Protein AF-A0A060S5Q4-F1 (afdb_monomer)

Secondary structure (DSSP, 8-state):
--------------------PPPSSSS-----------------------------------------PPS--------PPPSS-HHHHHHHHHHTTS-EEEETTEEEE-HHHHT-HHHHHHTTEEEEEEESSS-----TT-TT-EEEEE---SSTTS--GGGHHHHHHHHHHHHHSTT-EEEEE-SSSSSHHHHHHHHHHHHHH---HHHHHHHHHHH-TT----HHHHHHHHHHHHHHH--

Organism: Pycnoporus cinnabarinus (NCBI:txid5643)

Foldseek 3Di:
DDDDDDDDDDDDDDPDQDDFDFDDDPDTDRDRDPPDDDDDDDDDDDDDDDDDDYDDDDDDDDDDDDDPDDPDPPDPPPPDDRPDDPVLVVVLVVQQLDWFPLDVLEIFHAPNLQQDPVNCVVSLAQEEEEEAQDDDDHDVVSVRRHYDYHRWDQDLPTPCLVVLVVLLVRVVVQVVDVSHHYYYYYHRRAANRLLSQLSNCCVPVVDQLVRSQVSSCVRPVNHDHDPNSSVSSNVSNVVVVVD

pLDDT: mean 74.75, std 29.5, range [23.7, 98.88]

Nearest PDB structures (foldseek):
  2oud-assembly1_A  TM=9.514E-01  e=6.419E-12  Homo sapiens
  2y96-assembly1_B-2  TM=9.163E-01  e=2.367E-12  Homo sapiens
  5gtj-assembly2_C  TM=8.171E-01  e=8.201E-13  Homo sapiens
  5xjv-assembly1_A  TM=8.057E-01  e=8.766E-12  Homo sapiens
  4b04-assembly2_D  TM=7.925E-01  e=3.261E-10  Ho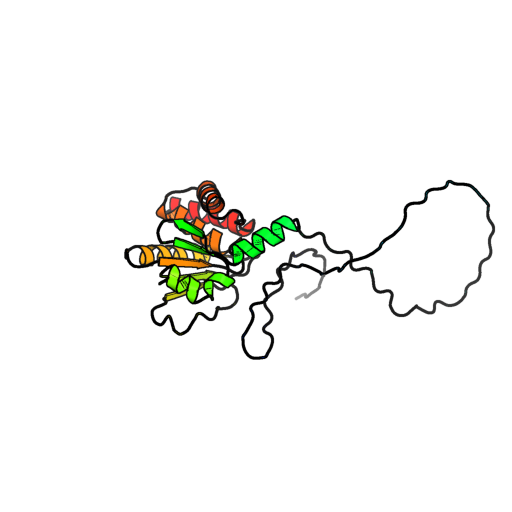mo sapiens

Mean predicted aligned error: 14.66 Å

Sequence (243 aa):
MWNFSSGESHEPSDLRLLALRPQASGFRKYRINLVVSPLLRKCKGRFDSRFSTTTTTTTTAAAMLTFSSPIGSASPMVATPTLYHPRQIAMIREAAKTPSEITSRLYLSGLYTAVDEEQLITMGVTHIVSVIEHRPRYPRTLTRLKTLHIPVEDNERADILQHLDVTTAFIQSALENRHNTVLVHCAMGISRSPTVVCAYLIAQKSMSPREALEFVASRRQIVSPNPGFRRQLDISLYRRLSE

Radius of gyration: 26.19 Å; Cα contacts (8 Å, |Δi|>4): 298; chains: 1; bounding box: 77×63×66 Å

Structure (mmCIF, N/CA/C/O backbone):
data_AF-A0A060S5Q4-F1
#
_entry.id   AF-A0A060S5Q4-F1
#
loop_
_atom_site.group_PDB
_atom_site.id
_atom_site.type_symbol
_atom_site.label_atom_id
_atom_site.label_alt_id
_atom_site.label_comp_id
_atom_site.label_asym_id
_atom_site.label_entity_id
_atom_site.label_seq_id
_atom_site.pdbx_PDB_ins_code
_atom_site.Cartn_x
_atom_site.Cartn_y
_atom_site.Cartn_z
_atom_site.occupancy
_atom_site.B_iso_or_equiv
_atom_site.auth_seq_id
_atom_site.auth_comp_id
_atom_site.auth_asym_id
_atom_site.auth_atom_id
_atom_site.pdbx_PDB_model_num
ATOM 1 N N . MET A 1 1 ? 2.683 -38.217 -39.575 1.00 31.44 1 MET A N 1
ATOM 2 C CA . MET A 1 1 ? 4.124 -38.391 -39.873 1.00 31.44 1 MET A CA 1
ATOM 3 C C . MET A 1 1 ? 4.699 -37.034 -40.246 1.00 31.44 1 MET A C 1
ATOM 5 O O . MET A 1 1 ? 3.979 -36.305 -40.914 1.00 31.44 1 MET A O 1
ATOM 9 N N . TRP A 1 2 ? 5.955 -36.775 -39.841 1.00 23.70 2 TRP A N 1
ATOM 10 C CA . TRP A 1 2 ? 6.770 -35.539 -39.981 1.00 23.70 2 TRP A CA 1
ATOM 11 C C . TRP A 1 2 ? 6.444 -34.465 -38.921 1.00 23.70 2 TRP A C 1
ATOM 13 O O . TRP A 1 2 ? 5.377 -33.873 -38.985 1.00 23.70 2 TRP A O 1
ATOM 23 N N . ASN A 1 3 ? 7.146 -34.304 -37.784 1.00 26.05 3 ASN A N 1
ATOM 24 C CA . ASN A 1 3 ? 8.571 -34.135 -37.394 1.00 26.05 3 ASN A CA 1
ATOM 25 C C . ASN A 1 3 ? 9.250 -32.794 -37.775 1.00 26.05 3 ASN A C 1
ATOM 27 O O . ASN A 1 3 ? 9.492 -32.548 -38.947 1.00 26.05 3 ASN A O 1
ATOM 31 N N . PHE A 1 4 ? 9.583 -32.030 -36.711 1.00 27.70 4 PHE A N 1
ATOM 32 C CA . PHE A 1 4 ? 10.747 -31.157 -36.415 1.00 27.70 4 PHE A CA 1
ATOM 33 C C . PHE A 1 4 ? 11.379 -30.274 -37.519 1.00 27.70 4 PHE A C 1
ATOM 35 O O . PHE A 1 4 ? 11.888 -30.796 -38.500 1.00 27.70 4 PHE A O 1
ATOM 42 N N . SER A 1 5 ? 11.577 -28.967 -37.257 1.00 27.61 5 SER A N 1
ATOM 43 C CA . SER A 1 5 ? 12.799 -28.484 -36.573 1.00 27.61 5 SER A CA 1
ATOM 44 C C . SER A 1 5 ? 12.800 -26.977 -36.227 1.00 27.61 5 SER A C 1
ATOM 46 O O . SER A 1 5 ? 12.393 -26.133 -37.016 1.00 27.61 5 SER A O 1
ATOM 48 N N . SER A 1 6 ? 13.290 -26.713 -35.012 1.00 32.47 6 SER A N 1
ATOM 49 C CA . SER A 1 6 ? 14.045 -25.571 -34.452 1.00 32.47 6 SER A CA 1
ATOM 50 C C . SER A 1 6 ? 14.348 -24.299 -35.269 1.00 32.47 6 SER A C 1
ATOM 52 O O . SER A 1 6 ? 14.975 -24.360 -36.325 1.00 32.47 6 SER A O 1
ATOM 54 N N . GLY A 1 7 ? 14.135 -23.152 -34.611 1.00 27.16 7 GLY A N 1
ATOM 55 C CA . GLY A 1 7 ? 14.825 -21.882 -34.862 1.00 27.16 7 GLY A CA 1
ATOM 56 C C . GLY A 1 7 ? 14.812 -20.973 -33.621 1.00 27.16 7 GLY A C 1
ATOM 57 O O . GLY A 1 7 ? 13.825 -20.290 -33.366 1.00 27.16 7 GLY A O 1
ATOM 58 N N . GLU A 1 8 ? 15.901 -20.998 -32.843 1.00 28.80 8 GLU A N 1
ATOM 59 C CA . GLU A 1 8 ? 16.389 -19.882 -32.002 1.00 28.80 8 GLU A CA 1
ATOM 60 C C . GLU A 1 8 ? 16.637 -18.653 -32.912 1.00 28.80 8 GLU A C 1
ATOM 62 O O . GLU A 1 8 ? 16.814 -18.822 -34.114 1.00 28.80 8 GLU A O 1
ATOM 67 N N . SER A 1 9 ? 16.690 -17.377 -32.533 1.00 27.89 9 SER A N 1
ATOM 68 C CA . SER A 1 9 ? 16.849 -16.608 -31.293 1.00 27.89 9 SER A CA 1
ATOM 69 C C . SER A 1 9 ? 16.607 -15.134 -31.671 1.00 27.89 9 SER A C 1
ATOM 71 O O . SER A 1 9 ? 16.906 -14.772 -32.805 1.00 27.89 9 SER A O 1
ATOM 73 N N . HIS A 1 10 ? 16.143 -14.286 -30.743 1.00 27.27 10 HIS A N 1
ATOM 74 C CA . HIS A 1 10 ? 16.695 -12.945 -30.435 1.00 27.27 10 HIS A CA 1
ATOM 75 C C . HIS A 1 10 ? 15.688 -12.093 -29.634 1.00 27.27 10 HIS A C 1
ATOM 77 O O . HIS A 1 10 ? 14.821 -11.423 -30.183 1.00 27.27 10 HIS A O 1
ATOM 83 N N . GLU A 1 11 ? 15.859 -12.101 -28.311 1.00 37.94 11 GLU A N 1
ATOM 84 C CA . GLU A 1 11 ? 15.554 -10.974 -27.412 1.00 37.94 11 GLU A CA 1
ATOM 85 C C . GLU A 1 11 ? 16.797 -10.060 -27.383 1.00 37.94 11 GLU A C 1
ATOM 87 O O . GLU A 1 11 ? 17.916 -10.564 -27.563 1.00 37.94 11 GLU A O 1
ATOM 92 N N . PRO A 1 12 ? 16.651 -8.739 -27.169 1.00 33.12 12 PRO A N 1
ATOM 93 C CA . PRO A 1 12 ? 16.999 -8.257 -25.828 1.00 33.12 12 PRO A CA 1
ATOM 94 C C . PRO A 1 12 ? 16.229 -6.999 -25.373 1.00 33.12 12 PRO A C 1
ATOM 96 O O . PRO A 1 12 ? 16.194 -5.989 -26.072 1.00 33.12 12 PRO A O 1
ATOM 99 N N . SER A 1 13 ? 15.759 -6.963 -24.126 1.00 26.22 13 SER A N 1
ATOM 100 C CA . SER A 1 13 ? 16.422 -6.239 -23.015 1.00 26.22 13 SER A CA 1
ATOM 101 C C . SER A 1 13 ? 15.488 -6.056 -21.807 1.00 26.22 13 SER A C 1
ATOM 103 O O . SER A 1 13 ? 14.942 -4.988 -21.540 1.00 26.22 13 SER A O 1
ATOM 105 N N . ASP A 1 14 ? 15.364 -7.122 -21.014 1.00 28.92 14 ASP A N 1
ATOM 106 C CA . ASP A 1 14 ? 14.730 -7.100 -19.695 1.00 28.92 14 ASP A CA 1
ATOM 107 C C . ASP A 1 14 ? 15.510 -6.213 -18.698 1.00 28.92 14 ASP A C 1
ATOM 109 O O . ASP A 1 14 ? 16.623 -6.537 -18.267 1.00 28.92 14 ASP A O 1
ATOM 113 N N . LEU A 1 15 ? 14.874 -5.139 -18.226 1.00 27.34 15 LEU A N 1
ATOM 114 C CA . LEU A 1 15 ? 15.241 -4.451 -16.985 1.00 27.34 15 LEU A CA 1
ATOM 115 C C . LEU A 1 15 ? 14.882 -5.344 -15.788 1.00 27.34 15 LEU A C 1
ATOM 117 O O . LEU A 1 15 ? 13.771 -5.313 -15.262 1.00 27.34 15 LEU A O 1
ATOM 121 N N . ARG A 1 16 ? 15.839 -6.165 -15.348 1.00 30.72 16 ARG A N 1
ATOM 122 C CA . ARG A 1 16 ? 15.683 -7.035 -14.175 1.00 30.72 16 ARG A CA 1
ATOM 123 C C . ARG A 1 16 ? 15.929 -6.262 -12.878 1.00 30.72 16 ARG A C 1
ATOM 125 O O . ARG A 1 16 ? 17.060 -5.876 -12.578 1.00 30.72 16 ARG A O 1
ATOM 132 N N . LEU A 1 17 ? 14.887 -6.115 -12.057 1.00 33.44 17 LEU A N 1
ATOM 133 C CA . LEU A 1 17 ? 15.033 -5.872 -10.621 1.00 33.44 17 LEU A CA 1
ATOM 134 C C . LEU A 1 17 ? 15.687 -7.127 -10.014 1.00 33.44 17 LEU A C 1
ATOM 136 O O . LEU A 1 17 ? 15.073 -8.191 -9.969 1.00 33.44 17 LEU A O 1
ATOM 140 N N . LEU A 1 18 ? 16.956 -7.049 -9.606 1.00 35.66 18 LEU A N 1
ATOM 141 C CA . LEU A 1 18 ? 17.648 -8.215 -9.051 1.00 35.66 18 LEU A CA 1
ATOM 142 C C . LEU A 1 18 ? 17.004 -8.652 -7.726 1.00 35.66 18 LEU A C 1
ATOM 144 O O . LEU A 1 18 ? 16.975 -7.896 -6.752 1.00 35.66 18 LEU A O 1
ATOM 148 N N . ALA A 1 19 ? 16.545 -9.904 -7.712 1.00 37.72 19 ALA A N 1
ATOM 149 C CA . ALA A 1 19 ? 15.971 -10.602 -6.574 1.00 37.72 19 ALA A CA 1
ATOM 150 C C . ALA A 1 19 ? 16.842 -10.523 -5.307 1.00 37.72 19 ALA A C 1
ATOM 152 O O . ALA A 1 19 ? 18.077 -10.596 -5.340 1.00 37.72 19 ALA A O 1
ATOM 153 N N . LEU A 1 20 ? 16.160 -10.426 -4.166 1.00 35.00 20 LEU A N 1
ATOM 154 C CA . LEU A 1 20 ? 16.729 -10.515 -2.826 1.00 35.00 20 LEU A CA 1
ATOM 155 C C . LEU A 1 20 ? 17.416 -11.881 -2.643 1.00 35.00 20 LEU A C 1
ATOM 157 O O . LEU A 1 20 ? 16.742 -12.901 -2.529 1.00 35.00 20 LEU A O 1
ATOM 161 N N . ARG A 1 21 ? 18.752 -11.926 -2.562 1.00 30.83 21 ARG A N 1
ATOM 162 C CA . ARG A 1 21 ? 19.468 -13.142 -2.133 1.00 30.83 21 ARG A CA 1
ATOM 163 C C . ARG A 1 21 ? 19.646 -13.146 -0.609 1.00 30.83 21 ARG A C 1
ATOM 165 O O . ARG A 1 21 ? 20.204 -12.184 -0.075 1.00 30.83 21 ARG A O 1
ATOM 172 N N . PRO A 1 22 ? 19.227 -14.204 0.110 1.00 28.58 22 PRO A N 1
ATOM 173 C CA . PRO A 1 22 ? 19.520 -14.337 1.530 1.00 28.58 22 PRO A CA 1
ATOM 174 C C . PRO A 1 22 ? 21.003 -14.674 1.728 1.00 28.58 22 PRO A C 1
ATOM 176 O O . PRO A 1 22 ? 21.488 -15.665 1.190 1.00 28.58 22 PRO A O 1
ATOM 179 N N . GLN A 1 23 ? 21.722 -13.874 2.519 1.00 33.09 23 GLN A N 1
ATOM 180 C CA . GLN A 1 23 ? 23.025 -14.283 3.047 1.00 33.09 23 GLN A CA 1
ATOM 181 C C . GLN A 1 23 ? 22.862 -14.984 4.397 1.00 33.09 23 GLN A C 1
ATOM 183 O O . GLN A 1 23 ? 22.010 -14.624 5.215 1.00 33.09 23 GLN A O 1
ATOM 188 N N . ALA A 1 24 ? 23.664 -16.029 4.587 1.00 33.66 24 ALA A N 1
ATOM 189 C CA . ALA A 1 24 ? 23.700 -16.848 5.783 1.00 33.66 24 ALA A CA 1
ATOM 190 C C . ALA A 1 24 ? 24.517 -16.155 6.881 1.00 33.66 24 ALA A C 1
ATOM 192 O O . ALA A 1 24 ? 25.729 -16.022 6.757 1.00 33.66 24 ALA A O 1
ATOM 193 N N . SER A 1 25 ? 23.834 -15.696 7.929 1.00 30.69 25 SER A N 1
ATOM 194 C CA . SER A 1 25 ? 24.246 -15.590 9.345 1.00 30.69 25 SER A CA 1
ATOM 195 C C . SER A 1 25 ? 23.394 -14.508 10.031 1.00 30.69 25 SER A C 1
ATOM 197 O O . SER A 1 25 ? 22.771 -13.689 9.358 1.00 30.69 25 SER A O 1
ATOM 199 N N . GLY A 1 26 ? 23.229 -14.617 11.352 1.00 37.19 26 GLY A N 1
ATOM 200 C CA . GLY A 1 26 ? 22.206 -13.945 12.165 1.00 37.19 26 GLY A CA 1
ATOM 201 C C . GLY A 1 26 ? 22.014 -12.443 11.906 1.00 37.19 26 GLY A C 1
ATOM 202 O O . GLY A 1 26 ? 22.958 -11.722 11.614 1.00 37.19 26 GLY A O 1
ATOM 203 N N . PHE A 1 27 ? 20.757 -11.997 12.039 1.00 32.94 27 PHE A N 1
ATOM 204 C CA . PHE A 1 27 ? 20.207 -10.695 11.622 1.00 32.94 27 PHE A CA 1
ATOM 205 C C . PHE A 1 27 ? 20.186 -10.477 10.097 1.00 32.94 27 PHE A C 1
ATOM 207 O O . PHE A 1 27 ? 21.060 -9.854 9.496 1.00 32.94 27 PHE A O 1
ATOM 214 N N . ARG A 1 28 ? 19.117 -10.968 9.448 1.00 35.94 28 ARG A N 1
ATOM 215 C CA . ARG A 1 28 ? 18.888 -10.792 8.005 1.00 35.94 28 ARG A CA 1
ATOM 216 C C . ARG A 1 28 ? 18.618 -9.320 7.678 1.00 35.94 28 ARG A C 1
ATOM 218 O O . ARG A 1 28 ? 17.478 -8.870 7.729 1.00 35.94 28 ARG A O 1
ATOM 225 N N . LYS A 1 29 ? 19.656 -8.579 7.289 1.00 34.47 29 LYS A N 1
ATOM 226 C CA . LYS A 1 29 ? 19.503 -7.298 6.587 1.00 34.47 29 LYS A CA 1
ATOM 227 C C . LYS A 1 29 ? 18.867 -7.570 5.220 1.00 34.47 29 LYS A C 1
ATOM 229 O O . LYS A 1 29 ? 19.485 -8.206 4.368 1.00 34.47 29 LYS A O 1
ATOM 234 N N . TYR A 1 30 ? 17.649 -7.084 4.990 1.00 38.53 30 TYR A N 1
ATOM 235 C CA . TYR A 1 30 ? 17.096 -6.998 3.638 1.00 38.53 30 TYR A CA 1
ATOM 236 C C . TYR A 1 30 ? 17.901 -5.935 2.879 1.00 38.53 30 TYR A C 1
ATOM 238 O O . TYR A 1 30 ? 17.789 -4.737 3.143 1.00 38.53 30 TYR A O 1
ATOM 246 N N . ARG A 1 31 ? 18.790 -6.369 1.980 1.00 39.53 31 ARG A N 1
ATOM 247 C CA . ARG A 1 31 ? 19.535 -5.461 1.105 1.00 39.53 31 ARG A CA 1
ATOM 248 C C . ARG A 1 31 ? 18.689 -5.214 -0.138 1.00 39.53 31 ARG A C 1
ATOM 250 O O . ARG A 1 31 ? 18.711 -6.016 -1.066 1.00 39.53 31 ARG A O 1
ATOM 257 N N . ILE A 1 32 ? 17.931 -4.118 -0.144 1.00 45.03 32 ILE A N 1
ATOM 258 C CA . ILE A 1 32 ? 17.240 -3.678 -1.354 1.00 45.03 32 ILE A CA 1
ATOM 259 C C . ILE A 1 32 ? 18.284 -3.022 -2.255 1.00 45.03 32 ILE A C 1
ATOM 261 O O . ILE A 1 32 ? 18.732 -1.899 -2.012 1.00 45.03 32 ILE A O 1
ATOM 265 N N . ASN A 1 33 ? 18.738 -3.758 -3.266 1.00 36.78 33 ASN A N 1
ATOM 266 C CA . ASN A 1 33 ? 19.668 -3.229 -4.250 1.00 36.78 33 ASN A CA 1
ATOM 267 C C . ASN A 1 33 ? 18.900 -2.306 -5.206 1.00 36.78 33 ASN A C 1
ATOM 269 O O . ASN A 1 33 ? 18.430 -2.739 -6.251 1.00 36.78 33 ASN A O 1
ATOM 273 N N . LEU A 1 34 ? 18.814 -1.013 -4.881 1.00 46.84 34 LEU A N 1
ATOM 274 C CA . LEU A 1 34 ? 18.862 -0.026 -5.961 1.00 46.84 34 LEU A CA 1
ATOM 275 C C . LEU A 1 34 ? 20.264 -0.143 -6.551 1.00 46.84 34 LEU A C 1
ATOM 277 O O . LEU A 1 34 ? 21.235 0.018 -5.806 1.00 46.84 34 LEU A O 1
ATOM 281 N N . VAL A 1 35 ? 20.367 -0.476 -7.837 1.00 40.31 35 VAL A N 1
ATOM 282 C CA . VAL A 1 35 ? 21.646 -0.580 -8.548 1.00 40.31 35 VAL A CA 1
ATOM 283 C C . VAL A 1 35 ? 22.398 0.741 -8.369 1.00 40.31 35 VAL A C 1
ATOM 285 O O . VAL A 1 35 ? 22.026 1.764 -8.932 1.00 40.31 35 VAL A O 1
ATOM 288 N N . VAL A 1 36 ? 23.414 0.735 -7.507 1.00 34.03 36 VAL A N 1
ATOM 289 C CA . VAL A 1 36 ? 24.310 1.865 -7.257 1.00 34.03 36 VAL A CA 1
ATOM 290 C C . VAL A 1 36 ? 25.707 1.285 -7.117 1.00 34.03 36 VAL A C 1
ATOM 292 O O . VAL A 1 36 ? 26.006 0.615 -6.128 1.00 34.03 36 VAL A O 1
ATOM 295 N N . SER A 1 37 ? 26.548 1.531 -8.115 1.00 30.62 37 SER A N 1
ATOM 296 C CA . SER A 1 37 ? 27.977 1.226 -8.048 1.00 30.62 37 SER A CA 1
ATOM 297 C C . SER A 1 37 ? 28.705 2.351 -7.301 1.00 30.62 37 SER A C 1
ATOM 299 O O . SER A 1 37 ? 28.386 3.523 -7.517 1.00 30.62 37 SER A O 1
ATOM 301 N N . PRO A 1 38 ? 29.671 2.046 -6.418 1.00 35.84 38 PRO A N 1
ATOM 302 C CA . PRO A 1 38 ? 30.490 3.064 -5.782 1.00 35.84 38 PRO A CA 1
ATOM 303 C C . PRO A 1 38 ? 31.651 3.435 -6.705 1.00 35.84 38 PRO A C 1
ATOM 305 O O . PRO A 1 38 ? 32.365 2.553 -7.171 1.00 35.84 38 PRO A O 1
ATOM 308 N N . LEU A 1 39 ? 31.915 4.729 -6.883 1.00 33.56 39 LEU A N 1
ATOM 309 C CA . LEU A 1 39 ? 33.276 5.174 -7.161 1.00 33.56 39 LEU A CA 1
ATOM 310 C C . LEU A 1 39 ? 33.657 6.319 -6.225 1.00 33.56 39 LEU A C 1
ATOM 312 O O . LEU A 1 39 ? 33.071 7.401 -6.210 1.00 33.56 39 LEU A O 1
ATOM 316 N N . LEU A 1 40 ? 34.649 5.996 -5.398 1.00 31.95 40 LEU A N 1
ATOM 317 C CA . LEU A 1 40 ? 35.410 6.892 -4.551 1.00 31.95 40 LEU A CA 1
ATOM 318 C C . LEU A 1 40 ? 36.325 7.781 -5.405 1.00 31.95 40 LEU A C 1
ATOM 320 O O . LEU A 1 40 ? 37.051 7.306 -6.266 1.00 31.95 40 LEU A O 1
ATOM 324 N N . ARG A 1 41 ? 36.267 9.073 -5.078 1.00 33.78 41 ARG A N 1
ATOM 325 C CA . ARG A 1 41 ? 37.318 10.105 -5.001 1.00 33.78 41 ARG A CA 1
ATOM 326 C C . ARG A 1 41 ? 38.642 9.967 -5.786 1.00 33.78 41 ARG A C 1
ATOM 328 O O . ARG A 1 41 ? 39.405 9.031 -5.603 1.00 33.78 41 ARG A O 1
ATOM 335 N N . LYS A 1 42 ? 38.992 11.162 -6.299 1.00 34.00 42 LYS A N 1
ATOM 336 C CA . LYS A 1 42 ? 40.302 11.803 -6.560 1.00 34.00 42 LYS A CA 1
ATOM 337 C C . LYS A 1 42 ? 40.940 11.559 -7.930 1.00 34.00 42 LYS A C 1
ATOM 339 O O . LYS A 1 42 ? 41.687 10.612 -8.097 1.00 34.00 42 LYS A O 1
ATOM 344 N N . CYS A 1 43 ? 40.874 12.601 -8.761 1.00 28.08 43 CYS A N 1
ATOM 345 C CA . CYS A 1 43 ? 42.063 13.142 -9.421 1.00 28.08 43 CYS A CA 1
ATOM 346 C C . CYS A 1 43 ? 42.090 14.668 -9.237 1.00 28.08 43 CYS A C 1
ATOM 348 O O . CYS A 1 43 ? 41.213 15.392 -9.696 1.00 28.08 43 CYS A O 1
ATOM 350 N N . LYS A 1 44 ? 43.107 15.135 -8.507 1.00 36.72 44 LYS A N 1
ATOM 351 C CA . LYS A 1 44 ? 43.637 16.501 -8.559 1.00 36.72 44 LYS A CA 1
ATOM 352 C C . LYS A 1 44 ? 44.417 16.565 -9.879 1.00 36.72 44 LYS A C 1
ATOM 354 O O . LYS A 1 44 ? 45.297 15.733 -10.069 1.00 36.72 44 LYS A O 1
ATOM 359 N N . GLY A 1 45 ? 44.098 17.492 -10.775 1.00 28.42 45 GLY A N 1
ATOM 360 C CA . GLY A 1 45 ? 44.752 17.592 -12.081 1.00 28.42 45 GLY A CA 1
ATOM 361 C C . GLY A 1 45 ? 44.710 19.022 -12.585 1.00 28.42 45 GLY A C 1
ATOM 362 O O . GLY A 1 45 ? 43.648 19.537 -12.905 1.00 28.42 45 GLY A O 1
ATOM 363 N N . ARG A 1 46 ? 45.873 19.661 -12.541 1.00 30.22 46 ARG A N 1
ATOM 364 C CA . ARG A 1 46 ? 46.165 21.052 -12.880 1.00 30.22 46 ARG A CA 1
ATOM 365 C C . ARG A 1 46 ? 45.919 21.309 -14.375 1.00 30.22 46 ARG A C 1
ATOM 367 O O . ARG A 1 46 ? 46.304 20.500 -15.210 1.00 30.22 46 ARG A O 1
ATOM 374 N N . PHE A 1 47 ? 45.270 22.432 -14.665 1.00 28.19 47 PHE A N 1
ATOM 375 C CA . PHE A 1 47 ? 45.017 22.966 -15.999 1.00 28.19 47 PHE A CA 1
ATOM 376 C C . PHE A 1 47 ? 46.315 23.567 -16.547 1.00 28.19 47 PHE A C 1
ATOM 378 O O . PHE A 1 47 ? 46.870 24.462 -15.916 1.00 28.19 47 PHE A O 1
ATOM 385 N N . ASP A 1 48 ? 46.789 23.077 -17.689 1.00 32.47 48 ASP A N 1
ATOM 386 C CA . ASP A 1 48 ? 47.690 23.836 -18.551 1.00 32.47 48 ASP A CA 1
ATOM 387 C C . ASP A 1 48 ? 47.410 23.459 -20.006 1.00 32.47 48 ASP A C 1
ATOM 389 O O . ASP A 1 48 ? 47.323 22.286 -20.367 1.00 32.47 48 ASP A O 1
ATOM 393 N N . SER A 1 49 ? 47.207 24.483 -20.825 1.00 28.62 49 SER A N 1
ATOM 394 C CA . SER A 1 49 ? 46.826 24.386 -22.230 1.00 28.62 49 SER A CA 1
ATOM 395 C C . SER A 1 49 ? 47.964 24.942 -23.069 1.00 28.62 49 SER A C 1
ATOM 397 O O . SER A 1 49 ? 48.373 26.075 -22.842 1.00 28.62 49 SER A O 1
ATOM 399 N N . ARG A 1 50 ? 48.483 24.169 -24.030 1.00 32.38 50 ARG A N 1
ATOM 400 C CA . ARG A 1 50 ? 49.255 24.702 -25.161 1.00 32.38 50 ARG A CA 1
ATOM 401 C C . ARG A 1 50 ? 49.119 23.814 -26.401 1.00 32.38 50 ARG A C 1
ATOM 403 O O . ARG A 1 50 ? 48.993 22.598 -26.324 1.00 32.38 50 ARG A O 1
ATOM 410 N N . PHE A 1 51 ? 49.071 24.529 -27.515 1.00 30.56 51 PHE A N 1
ATOM 411 C CA . PHE A 1 51 ? 48.642 24.214 -28.873 1.00 30.56 51 PHE A CA 1
ATOM 412 C C . PHE A 1 51 ? 49.585 23.289 -29.678 1.00 30.56 51 PHE A C 1
ATOM 414 O O . PHE A 1 51 ? 50.797 23.431 -29.596 1.00 30.56 51 PHE A O 1
ATOM 421 N N . SER A 1 52 ? 48.964 22.425 -30.498 1.00 28.00 52 SER A N 1
ATOM 422 C CA . SER A 1 52 ? 49.139 22.165 -31.951 1.00 28.00 52 SER A CA 1
ATOM 423 C C . SER A 1 52 ? 50.535 22.140 -32.615 1.00 28.00 52 SER A C 1
ATOM 425 O O . SER A 1 52 ? 51.245 23.139 -32.580 1.00 28.00 52 SER A O 1
ATOM 427 N N . THR A 1 53 ? 50.860 21.078 -33.382 1.00 29.16 53 THR A N 1
ATOM 428 C CA . THR A 1 53 ? 50.828 21.036 -34.878 1.00 29.16 53 THR A CA 1
ATOM 429 C C . THR A 1 53 ? 51.620 19.849 -35.510 1.00 29.16 53 THR A C 1
ATOM 431 O O . THR A 1 53 ? 52.760 19.584 -35.153 1.00 29.16 53 THR A O 1
ATOM 434 N N . THR A 1 54 ? 50.979 19.195 -36.502 1.00 29.16 54 THR A N 1
ATOM 435 C CA . THR A 1 54 ? 51.461 18.660 -37.819 1.00 29.16 54 THR A CA 1
ATOM 436 C C . THR A 1 54 ? 52.426 17.460 -38.055 1.00 29.16 54 THR A C 1
ATOM 438 O O . THR A 1 54 ? 53.594 17.506 -37.697 1.00 29.16 54 THR A O 1
ATOM 441 N N . THR A 1 55 ? 51.904 16.517 -38.883 1.00 29.31 55 THR A N 1
ATOM 442 C CA . THR A 1 55 ? 52.456 15.818 -40.099 1.00 29.31 55 THR A CA 1
ATOM 443 C C . THR A 1 55 ? 53.553 14.737 -39.914 1.00 29.31 55 THR A C 1
ATOM 445 O O . THR A 1 55 ? 54.546 14.980 -39.245 1.00 29.31 55 THR A O 1
ATOM 448 N N . THR A 1 56 ? 53.480 13.504 -40.473 1.00 30.69 56 THR A N 1
ATOM 449 C CA . THR A 1 56 ? 53.887 13.132 -41.865 1.00 30.69 56 THR A CA 1
ATOM 450 C C . THR A 1 56 ? 53.681 11.616 -42.191 1.00 30.69 56 THR A C 1
ATOM 452 O O . THR A 1 56 ? 54.053 10.757 -41.403 1.00 30.69 56 THR A O 1
ATOM 455 N N . THR A 1 57 ? 53.067 11.347 -43.356 1.00 29.97 57 THR A N 1
ATOM 456 C CA . THR A 1 57 ? 53.229 10.348 -44.464 1.00 29.97 57 THR A CA 1
ATOM 457 C C . THR A 1 57 ? 53.808 8.901 -44.325 1.00 29.97 57 THR A C 1
ATOM 459 O O . THR A 1 57 ? 54.950 8.699 -43.941 1.00 29.97 57 THR A O 1
ATOM 462 N N . THR A 1 58 ? 52.998 7.932 -44.809 1.00 29.53 58 THR A N 1
ATOM 463 C CA . THR A 1 58 ? 53.168 6.701 -45.658 1.00 29.53 58 THR A CA 1
ATOM 464 C C . THR A 1 58 ? 54.482 5.883 -45.744 1.00 29.53 58 THR A C 1
ATOM 466 O O . THR A 1 58 ? 55.501 6.417 -46.167 1.00 29.53 58 THR A O 1
ATOM 469 N N . THR A 1 59 ? 54.407 4.538 -45.585 1.00 27.89 59 THR A N 1
ATOM 470 C CA . THR A 1 59 ? 54.709 3.474 -46.606 1.00 27.89 59 THR A CA 1
ATOM 471 C C . THR A 1 59 ? 54.754 2.049 -46.000 1.00 27.89 59 THR A C 1
ATOM 473 O O . THR A 1 59 ? 55.058 1.845 -44.832 1.00 27.89 59 THR A O 1
ATOM 476 N N . THR A 1 60 ? 54.378 1.082 -46.838 1.00 30.59 60 THR A N 1
ATOM 477 C CA . THR A 1 60 ? 54.100 -0.361 -46.705 1.00 30.59 60 THR A CA 1
ATOM 478 C C . THR A 1 60 ? 55.213 -1.283 -46.186 1.00 30.59 60 THR A C 1
ATOM 480 O O . THR A 1 60 ? 56.345 -1.174 -46.643 1.00 30.59 60 THR A O 1
ATOM 483 N N . ALA A 1 61 ? 54.838 -2.322 -45.422 1.00 30.44 61 ALA A N 1
ATOM 484 C CA . ALA A 1 61 ? 55.434 -3.667 -45.497 1.00 30.44 61 ALA A CA 1
ATOM 485 C C . ALA A 1 61 ? 54.529 -4.718 -44.825 1.00 30.44 61 ALA A C 1
ATOM 487 O O . ALA A 1 61 ? 54.099 -4.555 -43.685 1.00 30.44 61 ALA A O 1
ATOM 488 N N . ALA A 1 62 ? 54.248 -5.799 -45.552 1.00 32.84 62 ALA A N 1
ATOM 489 C CA . ALA A 1 62 ? 53.561 -6.985 -45.066 1.00 32.84 62 ALA A CA 1
ATOM 490 C C . ALA A 1 62 ? 54.517 -7.861 -44.241 1.00 32.84 62 ALA A C 1
ATOM 492 O O . ALA A 1 62 ? 55.606 -8.193 -44.704 1.00 32.84 62 ALA A O 1
ATOM 493 N N . ALA A 1 63 ? 54.080 -8.285 -43.055 1.00 33.00 63 ALA A N 1
ATOM 494 C CA . ALA A 1 63 ? 54.694 -9.368 -42.296 1.00 33.00 63 ALA A CA 1
ATOM 495 C C . ALA A 1 63 ? 53.590 -10.161 -41.581 1.00 33.00 63 ALA A C 1
ATOM 497 O O . ALA A 1 63 ? 52.979 -9.699 -40.620 1.00 33.00 63 ALA A O 1
ATOM 498 N N . MET A 1 64 ? 53.314 -11.356 -42.105 1.00 35.97 64 MET A N 1
ATOM 499 C CA . MET A 1 64 ? 52.529 -12.400 -41.450 1.00 35.97 64 MET A CA 1
ATOM 500 C C . MET A 1 64 ? 53.319 -12.929 -40.250 1.00 35.97 64 MET A C 1
ATOM 502 O O . MET A 1 64 ? 54.298 -13.645 -40.438 1.00 35.97 64 MET A O 1
ATOM 506 N N . LEU A 1 65 ? 52.886 -12.600 -39.032 1.00 33.25 65 LEU A N 1
ATOM 507 C CA . LEU A 1 65 ? 53.350 -13.240 -37.800 1.00 33.25 65 LEU A CA 1
ATOM 508 C C . LEU A 1 65 ? 52.144 -13.533 -36.896 1.00 33.25 65 LEU A C 1
ATOM 510 O O . LEU A 1 65 ? 51.556 -12.642 -36.295 1.00 33.25 65 LEU A O 1
ATOM 514 N N . THR A 1 66 ? 51.765 -14.812 -36.898 1.00 34.03 66 THR A N 1
ATOM 515 C CA . THR A 1 66 ? 51.150 -15.603 -35.815 1.00 34.03 66 THR A CA 1
ATOM 516 C C . THR A 1 66 ? 50.282 -14.864 -34.787 1.00 34.03 66 THR A C 1
ATOM 518 O O . THR A 1 66 ? 50.778 -14.188 -33.886 1.00 34.03 66 THR A O 1
ATOM 521 N N . PHE A 1 67 ? 48.972 -15.109 -34.859 1.00 31.61 67 PHE A N 1
ATOM 522 C CA . PHE A 1 67 ? 47.982 -14.676 -33.874 1.00 31.61 67 PHE A CA 1
ATOM 523 C C . PHE A 1 67 ? 48.119 -15.502 -32.583 1.00 31.61 67 PHE A C 1
ATOM 525 O O . PHE A 1 67 ? 47.522 -16.566 -32.442 1.00 31.61 67 PHE A O 1
ATOM 532 N N . SER A 1 68 ? 48.916 -15.021 -31.632 1.00 37.41 68 SER A N 1
ATOM 533 C CA . SER A 1 68 ? 48.814 -15.457 -30.238 1.00 37.41 68 SER A CA 1
ATOM 534 C C . SER A 1 68 ? 47.787 -14.565 -29.552 1.00 37.41 68 SER A C 1
ATOM 536 O O . SER A 1 68 ? 48.063 -13.400 -29.271 1.00 37.41 68 SER A O 1
ATOM 538 N N . SER A 1 69 ? 46.584 -15.095 -29.328 1.00 39.75 69 SER A N 1
ATOM 539 C CA . SER A 1 69 ? 45.500 -14.399 -28.633 1.00 39.75 69 SER A CA 1
ATOM 540 C C . SER A 1 69 ? 45.974 -13.870 -27.273 1.00 39.75 69 SER A C 1
ATOM 542 O O . SER A 1 69 ? 46.383 -14.675 -26.430 1.00 39.75 69 SER A O 1
ATOM 544 N N . PRO A 1 70 ? 45.901 -12.555 -26.996 1.00 44.34 70 PRO A N 1
ATOM 545 C CA . PRO A 1 70 ? 46.098 -12.073 -25.645 1.00 44.34 70 PRO A CA 1
ATOM 546 C C . PRO A 1 70 ? 44.918 -12.533 -24.785 1.00 44.34 70 PRO A C 1
ATOM 548 O O . PRO A 1 70 ? 43.749 -12.252 -25.054 1.00 44.34 70 PRO A O 1
ATOM 551 N N . ILE A 1 71 ? 45.262 -13.275 -23.739 1.00 48.00 71 ILE A N 1
ATOM 552 C CA . ILE A 1 71 ? 44.398 -13.607 -22.615 1.00 48.00 71 ILE A CA 1
ATOM 553 C C . ILE A 1 71 ? 43.799 -12.306 -22.060 1.00 48.00 71 ILE A C 1
ATOM 555 O O . ILE A 1 71 ? 44.525 -11.407 -21.645 1.00 48.00 71 ILE A O 1
ATOM 559 N N . GLY A 1 72 ? 42.467 -12.241 -22.019 1.00 49.84 72 GLY A N 1
ATOM 560 C CA . GLY A 1 72 ? 41.727 -11.373 -21.105 1.00 49.84 72 GLY A CA 1
ATOM 561 C C . GLY A 1 72 ? 41.688 -9.884 -21.449 1.00 49.84 72 GLY A C 1
ATOM 562 O O . GLY A 1 72 ? 42.130 -9.059 -20.653 1.00 49.84 72 GLY A O 1
ATOM 563 N N . SER A 1 73 ? 41.037 -9.500 -22.549 1.00 39.91 73 SER A N 1
ATOM 564 C CA . SER A 1 73 ? 40.473 -8.149 -22.636 1.00 39.91 73 SER A CA 1
ATOM 565 C C . SER A 1 73 ? 39.178 -8.105 -21.820 1.00 39.91 73 SER A C 1
ATOM 567 O O . SER A 1 73 ? 38.105 -8.474 -22.305 1.00 39.91 73 SER A O 1
ATOM 569 N N . ALA A 1 74 ? 39.270 -7.677 -20.559 1.00 46.03 74 ALA A N 1
ATOM 570 C CA . ALA A 1 74 ? 38.099 -7.238 -19.813 1.00 46.03 74 ALA A CA 1
ATOM 571 C C . ALA A 1 74 ? 37.442 -6.105 -20.613 1.00 46.03 74 ALA A C 1
ATOM 573 O O . ALA A 1 74 ? 37.990 -5.008 -20.720 1.00 46.03 74 ALA A O 1
ATOM 574 N N . SER A 1 75 ? 36.295 -6.392 -21.229 1.00 39.22 75 SER A N 1
ATOM 575 C CA . SER A 1 75 ? 35.475 -5.353 -21.849 1.00 39.22 75 SER A CA 1
ATOM 576 C C . SER A 1 75 ? 35.173 -4.299 -20.779 1.00 39.22 75 SER A C 1
ATOM 578 O O . SER A 1 75 ? 34.802 -4.685 -19.663 1.00 39.22 75 SER A O 1
ATOM 580 N N . PRO A 1 76 ? 35.333 -2.992 -21.053 1.00 40.62 76 PRO A N 1
ATOM 581 C CA . PRO A 1 76 ? 34.912 -1.984 -20.098 1.00 40.62 76 PRO A CA 1
ATOM 582 C C . PRO A 1 76 ? 33.416 -2.195 -19.884 1.00 40.62 76 PRO A C 1
ATOM 584 O O . PRO A 1 76 ? 32.638 -2.183 -20.838 1.00 40.62 76 PRO A O 1
ATOM 587 N N . MET A 1 77 ? 33.014 -2.456 -18.639 1.00 38.62 77 MET A N 1
ATOM 588 C CA . MET A 1 77 ? 31.602 -2.479 -18.287 1.00 38.62 77 MET A CA 1
ATOM 589 C C . MET A 1 77 ? 31.073 -1.072 -18.543 1.00 38.62 77 MET A C 1
ATOM 591 O O . MET A 1 77 ? 31.276 -0.170 -17.731 1.00 38.62 77 MET A O 1
ATOM 595 N N . VAL A 1 78 ? 30.455 -0.867 -19.705 1.00 39.69 78 VAL A N 1
ATOM 596 C CA . VAL A 1 78 ? 29.696 0.343 -19.992 1.00 39.69 78 VAL A CA 1
ATOM 597 C C . VAL A 1 78 ? 28.634 0.404 -18.906 1.00 39.69 78 VAL A C 1
ATOM 599 O O . VAL A 1 78 ? 27.739 -0.439 -18.851 1.00 39.69 78 VAL A O 1
ATOM 602 N N . ALA A 1 79 ? 28.800 1.339 -17.972 1.00 43.84 79 ALA A N 1
ATOM 603 C CA . ALA A 1 79 ? 27.836 1.560 -16.916 1.00 43.84 79 ALA A CA 1
ATOM 604 C C . ALA A 1 79 ? 26.508 1.907 -17.592 1.00 43.84 79 ALA A C 1
ATOM 606 O O . ALA A 1 79 ? 26.375 2.969 -18.200 1.00 43.84 79 ALA A O 1
ATOM 607 N N . THR A 1 80 ? 25.543 0.990 -17.528 1.00 36.44 80 THR A N 1
ATOM 608 C CA . THR A 1 80 ? 24.176 1.261 -17.966 1.00 36.44 80 THR A CA 1
ATOM 609 C C . THR A 1 80 ? 23.694 2.508 -17.227 1.00 36.44 80 THR A C 1
ATOM 611 O O . THR A 1 80 ? 23.785 2.526 -15.991 1.00 36.44 80 THR A O 1
ATOM 614 N N . PRO A 1 81 ? 23.221 3.553 -17.927 1.00 45.19 81 PRO A N 1
ATOM 615 C CA . PRO A 1 81 ? 22.741 4.755 -17.270 1.00 45.19 81 PRO A CA 1
ATOM 616 C C . PRO A 1 81 ? 21.622 4.369 -16.303 1.00 45.19 81 PRO A C 1
ATOM 618 O O . PRO A 1 81 ? 20.680 3.660 -16.654 1.00 45.19 81 PRO A O 1
ATOM 621 N N . THR A 1 82 ? 21.752 4.792 -15.049 1.00 52.47 82 THR A N 1
ATOM 622 C CA . THR A 1 82 ? 20.693 4.612 -14.061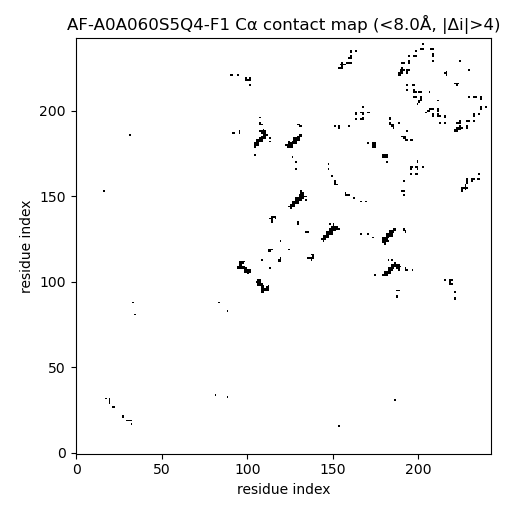 1.00 52.47 82 THR A CA 1
ATOM 623 C C . THR A 1 82 ? 19.453 5.357 -14.547 1.00 52.47 82 THR A C 1
ATOM 625 O O . THR A 1 82 ? 19.538 6.551 -14.822 1.00 52.47 82 THR A O 1
ATOM 628 N N . LEU A 1 83 ? 18.295 4.686 -14.592 1.00 68.31 83 LEU A N 1
ATOM 629 C CA . LEU A 1 83 ? 17.001 5.306 -14.939 1.00 68.31 83 LEU A CA 1
ATOM 630 C C . LEU A 1 83 ? 16.652 6.522 -14.061 1.00 68.31 83 LEU A C 1
ATOM 632 O O . LEU A 1 83 ? 15.811 7.334 -14.430 1.00 68.31 83 LEU A O 1
ATOM 636 N N . TYR A 1 84 ? 17.295 6.645 -12.898 1.00 75.44 84 TYR A N 1
ATOM 637 C CA . TYR A 1 84 ? 17.083 7.719 -11.941 1.00 75.44 84 TYR A CA 1
ATOM 638 C C . TYR A 1 84 ? 18.355 8.527 -11.712 1.00 75.44 84 TYR A C 1
ATOM 640 O O . TYR A 1 84 ? 19.453 7.982 -11.578 1.00 75.44 84 TYR A O 1
ATOM 648 N N . HIS A 1 85 ? 18.185 9.838 -11.576 1.00 85.56 85 HIS A N 1
ATOM 649 C CA . HIS A 1 85 ? 19.246 10.747 -11.163 1.00 85.56 85 HIS A CA 1
ATOM 650 C C . HIS A 1 85 ? 19.680 10.448 -9.706 1.00 85.56 85 HIS A C 1
ATOM 652 O O . HIS A 1 85 ? 18.827 10.120 -8.876 1.00 85.56 85 HIS A O 1
ATOM 658 N N . PRO A 1 86 ? 20.957 10.634 -9.309 1.00 85.69 86 PRO A N 1
ATOM 659 C CA . PRO A 1 86 ? 21.423 10.356 -7.942 1.00 85.69 86 PRO A CA 1
ATOM 660 C C . PRO A 1 86 ? 20.598 11.017 -6.825 1.00 85.69 86 PRO A C 1
ATOM 662 O O . PRO A 1 86 ? 20.347 10.407 -5.786 1.00 85.69 86 PRO A O 1
ATOM 665 N N . ARG A 1 87 ? 20.114 12.246 -7.051 1.00 85.62 87 ARG A N 1
ATOM 666 C CA . ARG A 1 87 ? 19.194 12.927 -6.116 1.00 85.62 87 ARG A CA 1
ATOM 667 C C . ARG A 1 87 ? 17.863 12.181 -5.959 1.00 85.62 87 ARG A C 1
ATOM 669 O O . ARG A 1 87 ? 17.382 12.049 -4.841 1.00 85.62 87 ARG A O 1
ATOM 676 N N . GLN A 1 88 ? 17.296 11.653 -7.046 1.00 83.69 88 GLN A N 1
ATOM 677 C CA . GLN A 1 88 ? 16.070 10.847 -6.992 1.00 83.69 88 GLN A CA 1
ATOM 678 C C . GLN A 1 88 ? 16.305 9.535 -6.247 1.00 83.69 88 GLN A C 1
ATOM 680 O O . GLN A 1 88 ? 15.483 9.150 -5.426 1.00 83.69 88 GLN A O 1
ATOM 685 N N . ILE A 1 89 ? 17.452 8.887 -6.463 1.00 87.31 89 ILE A N 1
ATOM 686 C CA . ILE A 1 89 ? 17.836 7.673 -5.730 1.00 87.31 89 ILE A CA 1
ATOM 687 C C . ILE A 1 89 ? 17.895 7.934 -4.219 1.00 87.31 89 ILE A C 1
ATOM 689 O O . ILE A 1 89 ? 17.391 7.126 -3.438 1.00 87.31 89 ILE A O 1
ATOM 693 N N . ALA A 1 90 ? 18.488 9.055 -3.798 1.00 87.94 90 ALA A N 1
ATOM 694 C CA . ALA A 1 90 ? 18.528 9.444 -2.389 1.00 87.94 90 ALA A CA 1
ATOM 695 C C . ALA A 1 90 ? 17.115 9.682 -1.827 1.00 87.94 90 ALA A C 1
ATOM 697 O O . ALA A 1 90 ? 16.775 9.110 -0.795 1.00 87.94 90 ALA A O 1
ATOM 698 N N . MET A 1 91 ? 16.269 10.430 -2.546 1.00 88.56 91 MET A N 1
ATOM 699 C CA . MET A 1 91 ? 14.872 10.658 -2.148 1.00 88.56 91 MET A CA 1
ATOM 700 C C . MET A 1 91 ? 14.081 9.350 -2.027 1.00 88.56 91 MET A C 1
ATOM 702 O O . MET A 1 91 ? 13.394 9.137 -1.034 1.00 88.56 91 MET A O 1
ATOM 706 N N . ILE A 1 92 ? 14.223 8.444 -2.996 1.00 90.12 92 ILE A N 1
ATOM 707 C CA . ILE A 1 92 ? 13.591 7.119 -2.989 1.00 90.12 92 ILE A CA 1
ATOM 708 C C . ILE A 1 92 ? 14.019 6.304 -1.767 1.00 90.12 92 ILE A C 1
ATOM 710 O O . ILE A 1 92 ? 13.185 5.672 -1.122 1.00 90.12 92 ILE A O 1
ATOM 714 N N . ARG A 1 93 ? 15.315 6.306 -1.439 1.00 88.94 93 ARG A N 1
ATOM 715 C CA . ARG A 1 93 ? 15.845 5.560 -0.291 1.00 88.94 93 ARG A CA 1
ATOM 716 C C . ARG A 1 93 ? 15.316 6.084 1.033 1.00 88.94 93 ARG A C 1
ATOM 718 O O . ARG A 1 93 ? 14.973 5.272 1.885 1.00 88.94 93 ARG A O 1
ATOM 725 N N . GLU A 1 94 ? 15.243 7.399 1.199 1.00 91.06 94 GLU A N 1
ATOM 726 C CA . GLU A 1 94 ? 14.696 7.986 2.422 1.00 91.06 94 GLU A CA 1
ATOM 727 C C . GLU A 1 94 ? 13.187 7.758 2.523 1.00 91.06 94 GLU A C 1
ATOM 729 O O . GLU A 1 94 ? 12.711 7.264 3.541 1.00 91.06 94 GLU A O 1
ATOM 734 N N . ALA A 1 95 ? 12.439 7.969 1.438 1.00 89.94 95 ALA A N 1
ATOM 735 C CA . ALA A 1 95 ? 11.003 7.706 1.416 1.00 89.94 95 ALA A CA 1
ATOM 736 C C . ALA A 1 95 ? 10.660 6.219 1.629 1.00 89.94 95 ALA A C 1
ATOM 738 O O . ALA A 1 95 ? 9.597 5.896 2.150 1.00 89.94 95 ALA A O 1
ATOM 739 N N . ALA A 1 96 ? 11.530 5.278 1.253 1.00 88.50 96 ALA A N 1
ATOM 740 C CA . ALA A 1 96 ? 11.313 3.851 1.509 1.00 88.50 96 ALA A CA 1
ATOM 741 C C . ALA A 1 96 ? 11.422 3.462 2.993 1.00 88.50 96 ALA A C 1
ATOM 743 O O . ALA A 1 96 ? 10.942 2.388 3.361 1.00 88.50 96 ALA A O 1
ATOM 744 N N . LYS A 1 97 ? 12.045 4.306 3.826 1.00 91.12 97 LYS A N 1
ATOM 745 C CA . LYS A 1 97 ? 12.175 4.095 5.275 1.00 91.12 97 LYS A CA 1
ATOM 746 C C . LYS A 1 97 ? 11.009 4.672 6.069 1.00 91.12 97 LYS A C 1
ATOM 748 O O . LYS A 1 97 ? 10.857 4.307 7.231 1.00 91.12 97 LYS A O 1
ATOM 753 N N . THR A 1 98 ? 10.207 5.544 5.459 1.00 94.12 98 THR A N 1
ATOM 754 C CA . THR A 1 98 ? 9.093 6.223 6.118 1.00 94.12 98 THR A CA 1
ATOM 755 C C . THR A 1 98 ? 7.739 5.830 5.509 1.00 94.12 98 THR A C 1
ATOM 757 O O . THR A 1 98 ? 7.612 5.661 4.285 1.00 94.12 98 THR A O 1
ATOM 760 N N . PRO A 1 99 ? 6.698 5.676 6.342 1.00 96.81 99 PRO A N 1
ATOM 761 C CA . PRO A 1 99 ? 5.334 5.490 5.875 1.00 96.81 99 PRO A CA 1
ATOM 762 C C . PRO A 1 99 ? 4.732 6.819 5.409 1.00 96.81 99 PRO A C 1
ATOM 764 O O . PRO A 1 99 ? 5.103 7.896 5.870 1.00 96.81 99 PRO A O 1
ATOM 767 N N . SER A 1 100 ? 3.757 6.736 4.512 1.00 98.25 100 SER A N 1
ATOM 768 C CA . SER A 1 100 ? 2.930 7.867 4.092 1.00 98.25 100 SER A CA 1
ATOM 769 C C . SER A 1 100 ? 1.469 7.537 4.376 1.00 98.25 100 SER A C 1
ATOM 771 O O . SER A 1 100 ? 0.981 6.502 3.921 1.00 98.25 100 SER A O 1
ATOM 773 N N . GLU A 1 101 ? 0.772 8.392 5.125 1.00 98.12 101 GLU A N 1
ATOM 774 C CA . GLU A 1 101 ? -0.672 8.246 5.326 1.00 98.12 101 GLU A CA 1
ATOM 775 C C . GLU A 1 101 ? -1.411 8.717 4.070 1.00 98.12 101 GLU A C 1
ATOM 777 O O . GLU A 1 101 ? -1.326 9.882 3.668 1.00 98.12 101 GLU A O 1
ATOM 782 N N . ILE A 1 102 ? -2.118 7.792 3.425 1.00 98.31 102 ILE A N 1
ATOM 783 C CA . ILE A 1 102 ? -2.838 8.063 2.178 1.00 98.31 102 ILE A CA 1
ATOM 784 C C . ILE A 1 102 ? -4.230 8.600 2.494 1.00 98.31 102 ILE A C 1
ATOM 786 O O . ILE A 1 102 ? -4.623 9.670 2.034 1.00 98.31 102 ILE A O 1
ATOM 790 N N . THR A 1 103 ? -4.946 7.876 3.346 1.00 97.12 103 THR A N 1
ATOM 791 C CA . THR A 1 103 ? -6.205 8.294 3.964 1.00 97.12 103 THR A CA 1
ATOM 792 C C . THR A 1 103 ? -6.169 7.908 5.436 1.00 97.12 103 THR A C 1
ATOM 794 O O . THR A 1 103 ? -5.322 7.108 5.826 1.00 97.12 103 THR A O 1
ATOM 797 N N . SER A 1 104 ? -7.115 8.412 6.234 1.00 97.00 104 SER A N 1
ATOM 798 C CA . SER A 1 104 ? -7.213 8.072 7.659 1.00 97.00 104 SER A CA 1
ATOM 799 C C . SER A 1 104 ? -7.061 6.563 7.892 1.00 97.00 104 SER A C 1
ATOM 801 O O . SER A 1 104 ? -7.840 5.778 7.343 1.00 97.00 104 SER A O 1
ATOM 803 N N . ARG A 1 105 ? -6.053 6.177 8.690 1.00 98.12 105 ARG A N 1
ATOM 804 C CA . ARG A 1 105 ? -5.744 4.783 9.087 1.00 98.12 105 ARG A CA 1
ATOM 805 C C . ARG A 1 105 ? -5.258 3.856 7.959 1.00 98.12 105 ARG A C 1
ATOM 807 O O . ARG A 1 105 ? -5.143 2.649 8.180 1.00 98.12 105 ARG A O 1
ATOM 814 N N . LEU A 1 106 ? -4.946 4.388 6.776 1.00 98.69 106 LEU A N 1
ATOM 815 C CA . LEU A 1 106 ? -4.384 3.643 5.646 1.00 98.69 106 LEU A CA 1
ATOM 816 C C . LEU A 1 106 ? -3.013 4.205 5.263 1.00 98.69 106 LEU A C 1
ATOM 818 O O . LEU A 1 106 ? -2.900 5.286 4.678 1.00 98.69 106 LEU A O 1
ATOM 822 N N . TYR A 1 107 ? -1.974 3.426 5.547 1.00 98.75 107 TYR A N 1
ATOM 823 C CA . TYR A 1 107 ? -0.586 3.782 5.285 1.00 98.75 107 TYR A CA 1
ATOM 824 C C . TYR A 1 107 ? -0.009 3.019 4.095 1.00 98.75 107 TYR A C 1
ATOM 826 O O . TYR A 1 107 ? -0.340 1.859 3.844 1.00 98.75 107 TYR A O 1
ATOM 834 N N . LEU A 1 108 ? 0.919 3.672 3.398 1.00 98.75 108 LEU A N 1
ATOM 835 C CA . LEU A 1 108 ? 1.701 3.124 2.296 1.00 98.75 108 LEU A CA 1
ATOM 836 C C . LEU A 1 108 ? 3.197 3.257 2.597 1.00 98.75 108 LEU A C 1
ATOM 838 O O . LEU A 1 108 ? 3.666 4.344 2.937 1.00 98.75 108 LEU A O 1
ATOM 842 N N . SER A 1 109 ? 3.965 2.179 2.438 1.00 98.12 109 SER A N 1
ATOM 843 C CA . SER A 1 109 ? 5.409 2.200 2.713 1.00 98.12 109 SER A CA 1
ATOM 844 C C . SER A 1 109 ? 6.226 1.209 1.872 1.00 98.12 109 SER A C 1
ATOM 846 O O . SER A 1 109 ? 5.705 0.483 1.015 1.00 98.12 109 SER A O 1
ATOM 848 N N . GLY A 1 110 ? 7.543 1.211 2.107 1.00 96.94 110 GLY A N 1
ATOM 849 C CA . GLY A 1 110 ? 8.462 0.151 1.695 1.00 96.94 110 GLY A CA 1
ATOM 850 C C . GLY A 1 110 ? 8.676 -0.903 2.788 1.00 96.94 110 GLY A C 1
ATOM 851 O O . GLY A 1 110 ? 8.204 -0.781 3.919 1.00 96.94 110 GLY A O 1
ATOM 852 N N . LEU A 1 111 ? 9.438 -1.947 2.453 1.00 96.94 111 LEU A N 1
ATOM 853 C CA . LEU A 1 111 ? 9.691 -3.079 3.345 1.00 96.94 111 LEU A CA 1
ATOM 854 C C . LEU A 1 111 ? 10.418 -2.664 4.629 1.00 96.94 111 LEU A C 1
ATOM 856 O O . LEU A 1 111 ? 10.153 -3.263 5.664 1.00 96.94 111 LEU A O 1
ATOM 860 N N . TYR A 1 112 ? 11.292 -1.651 4.576 1.00 95.38 112 TYR A N 1
ATOM 861 C CA . TYR A 1 112 ? 12.027 -1.168 5.751 1.00 95.38 112 TYR A CA 1
ATOM 862 C C . TYR A 1 112 ? 11.083 -0.769 6.885 1.00 95.38 112 TYR A C 1
ATOM 864 O O . TYR A 1 112 ? 11.243 -1.266 7.991 1.00 95.38 112 TYR A O 1
ATOM 872 N N . THR A 1 113 ? 10.061 0.036 6.592 1.00 95.19 113 THR A N 1
ATOM 873 C CA . THR A 1 113 ? 9.028 0.403 7.569 1.00 95.19 113 THR A CA 1
ATOM 874 C C . THR A 1 113 ? 8.182 -0.797 7.988 1.00 95.19 113 THR A C 1
ATOM 876 O O . THR A 1 113 ? 7.824 -0.933 9.149 1.00 95.19 113 THR A O 1
ATOM 879 N N . ALA A 1 114 ? 7.844 -1.686 7.051 1.00 96.00 114 ALA A N 1
ATOM 880 C CA . ALA A 1 114 ? 6.937 -2.798 7.327 1.00 96.00 114 ALA A CA 1
ATOM 881 C C . ALA A 1 114 ? 7.523 -3.874 8.256 1.00 96.00 114 ALA A C 1
ATOM 883 O O . ALA A 1 114 ? 6.765 -4.685 8.777 1.00 96.00 114 ALA A O 1
ATOM 884 N N . VAL A 1 115 ? 8.845 -3.916 8.447 1.00 96.25 115 VAL A N 1
ATOM 885 C CA . VAL A 1 115 ? 9.518 -4.837 9.386 1.00 96.25 115 VAL A CA 1
ATOM 886 C C . VAL A 1 115 ? 10.071 -4.130 10.624 1.00 96.25 115 VAL A C 1
ATOM 888 O O . VAL A 1 115 ? 10.689 -4.782 11.464 1.00 96.25 115 VAL A O 1
ATOM 891 N N . ASP A 1 116 ? 9.865 -2.820 10.727 1.00 96.69 116 ASP A N 1
ATOM 892 C CA . ASP A 1 116 ? 10.290 -1.997 11.852 1.00 96.69 116 ASP A CA 1
ATOM 893 C C . ASP A 1 116 ? 9.201 -2.001 12.928 1.00 96.69 116 ASP A C 1
ATOM 895 O O . ASP A 1 116 ? 8.112 -1.459 12.746 1.00 96.69 116 ASP A O 1
ATOM 899 N N . GLU A 1 117 ? 9.484 -2.671 14.040 1.00 96.56 117 GLU A N 1
ATOM 900 C CA . GLU A 1 117 ? 8.528 -2.844 15.129 1.00 96.56 117 GLU A CA 1
ATOM 901 C C . GLU A 1 117 ? 8.097 -1.522 15.763 1.00 96.56 117 GLU A C 1
ATOM 903 O O . GLU A 1 117 ? 6.908 -1.334 16.019 1.00 96.56 117 GLU A O 1
ATOM 908 N N . GLU A 1 118 ? 9.037 -0.602 15.976 1.00 96.31 118 GLU A N 1
ATOM 909 C CA . GLU A 1 118 ? 8.763 0.688 16.603 1.00 96.31 118 GLU A CA 1
ATOM 910 C C . GLU A 1 118 ? 7.799 1.490 15.731 1.00 96.31 118 GLU A C 1
ATOM 912 O O . GLU A 1 118 ? 6.748 1.921 16.203 1.00 96.31 118 GLU A O 1
ATOM 917 N N . GLN A 1 119 ? 8.073 1.577 14.426 1.00 96.69 119 GLN A N 1
ATOM 918 C CA . GLN A 1 119 ? 7.191 2.279 13.492 1.00 96.69 119 GLN A CA 1
ATOM 919 C C . GLN A 1 119 ? 5.795 1.645 13.408 1.00 96.69 119 GLN A C 1
ATOM 921 O O . GLN A 1 119 ? 4.794 2.365 13.346 1.00 96.69 119 GLN A O 1
ATOM 926 N N . LEU A 1 120 ? 5.700 0.309 13.419 1.00 97.56 120 LEU A N 1
ATOM 927 C CA . LEU A 1 120 ? 4.411 -0.389 13.423 1.00 97.56 120 LEU A CA 1
ATOM 928 C C . LEU A 1 120 ? 3.603 -0.092 14.694 1.00 97.56 120 LEU A C 1
ATOM 930 O O . LEU A 1 120 ? 2.395 0.133 14.596 1.00 97.56 120 LEU A O 1
ATOM 934 N N . ILE A 1 121 ? 4.256 -0.060 15.862 1.00 96.75 121 ILE A N 1
ATOM 935 C CA . ILE A 1 121 ? 3.625 0.270 17.148 1.00 96.75 121 ILE A CA 1
ATOM 936 C C . ILE A 1 121 ? 3.184 1.734 17.169 1.00 96.75 121 ILE A C 1
ATOM 938 O O . ILE A 1 121 ? 2.034 2.008 17.507 1.00 96.75 121 ILE A O 1
ATOM 942 N N . THR A 1 122 ? 4.049 2.666 16.761 1.00 96.44 122 THR A N 1
ATOM 943 C CA . THR A 1 122 ? 3.745 4.105 16.736 1.00 96.44 122 THR A CA 1
ATOM 944 C C . THR A 1 122 ? 2.546 4.424 15.844 1.00 96.44 122 THR A C 1
ATOM 946 O O . THR A 1 122 ? 1.705 5.237 16.215 1.00 96.44 122 THR A O 1
ATOM 949 N N . MET A 1 123 ? 2.426 3.765 14.689 1.00 96.62 123 MET A N 1
ATOM 950 C CA . MET A 1 123 ? 1.262 3.906 13.802 1.00 96.62 123 MET A CA 1
ATOM 951 C C . MET A 1 123 ? 0.021 3.131 14.283 1.00 96.62 123 MET A C 1
ATOM 953 O O . MET A 1 123 ? -1.062 3.282 13.712 1.00 96.62 123 MET A O 1
ATOM 957 N N . GLY A 1 124 ? 0.160 2.252 15.279 1.00 97.19 124 GLY A N 1
ATOM 958 C CA . GLY A 1 124 ? -0.908 1.359 15.725 1.00 97.19 124 GLY A CA 1
ATOM 959 C C . GLY A 1 124 ? -1.345 0.360 14.649 1.00 97.19 124 GLY A C 1
ATOM 960 O O . GLY A 1 124 ? -2.534 0.065 14.531 1.00 97.19 124 GLY A O 1
ATOM 961 N N . VAL A 1 125 ? -0.415 -0.135 13.821 1.00 98.25 125 VAL A N 1
ATOM 962 C CA . VAL A 1 125 ? -0.734 -1.055 12.719 1.00 98.25 125 VAL A CA 1
ATOM 963 C C . VAL A 1 125 ? -1.306 -2.363 13.259 1.00 98.25 125 VAL A C 1
ATOM 965 O O . VAL A 1 125 ? -0.717 -3.040 14.097 1.00 98.25 125 VAL A O 1
ATOM 968 N N . THR A 1 126 ? -2.455 -2.750 12.710 1.00 98.50 126 THR A N 1
ATOM 969 C CA . THR A 1 126 ? -3.171 -3.988 13.064 1.00 98.50 126 THR A CA 1
ATOM 970 C C . THR A 1 126 ? -3.236 -4.974 11.901 1.00 98.50 126 THR A C 1
ATOM 972 O O . THR A 1 126 ? -3.332 -6.183 12.117 1.00 98.50 126 THR A O 1
ATOM 975 N N . HIS A 1 127 ? -3.175 -4.461 10.669 1.00 98.75 127 HIS A N 1
ATOM 976 C CA . HIS A 1 127 ? -3.293 -5.233 9.439 1.00 98.75 127 HIS A CA 1
ATOM 977 C C . HIS A 1 127 ? -2.183 -4.842 8.464 1.00 98.75 127 HIS A C 1
ATOM 979 O O . HIS A 1 127 ? -1.911 -3.654 8.285 1.00 98.75 127 HIS A O 1
ATOM 985 N N . ILE A 1 128 ? -1.576 -5.825 7.798 1.00 98.75 128 ILE A N 1
ATOM 986 C CA . ILE A 1 128 ? -0.581 -5.587 6.748 1.00 98.75 128 ILE A CA 1
ATOM 987 C C . ILE A 1 128 ? -0.972 -6.300 5.459 1.00 98.75 128 ILE A C 1
ATOM 989 O O . ILE A 1 128 ? -1.237 -7.501 5.466 1.00 98.75 128 ILE A O 1
ATOM 993 N N . VAL A 1 129 ? -0.931 -5.571 4.345 1.00 98.88 129 VAL A N 1
ATOM 994 C CA . VAL A 1 129 ? -0.940 -6.134 2.993 1.00 98.88 129 VAL A CA 1
ATOM 995 C C . VAL A 1 129 ? 0.476 -6.065 2.427 1.00 98.88 129 VAL A C 1
ATOM 997 O O . VAL A 1 129 ? 1.040 -4.986 2.237 1.00 98.88 129 VAL A O 1
ATOM 1000 N N . SER A 1 130 ? 1.055 -7.231 2.168 1.00 98.69 130 SER A N 1
ATOM 1001 C CA . SER A 1 130 ? 2.402 -7.393 1.634 1.00 98.69 130 SER A CA 1
ATOM 1002 C C . SER A 1 130 ? 2.349 -7.791 0.172 1.00 98.69 130 SER A C 1
ATOM 1004 O O . SER A 1 130 ? 1.819 -8.853 -0.144 1.00 98.69 130 SER A O 1
ATOM 1006 N N . VAL A 1 131 ? 2.920 -6.975 -0.709 1.00 98.62 131 VAL A N 1
ATOM 1007 C CA . VAL A 1 131 ? 2.949 -7.240 -2.154 1.00 98.62 131 VAL A CA 1
ATOM 1008 C C . VAL A 1 131 ? 4.397 -7.365 -2.615 1.00 98.62 131 VAL A C 1
ATOM 1010 O O . VAL A 1 131 ? 4.975 -6.436 -3.182 1.00 98.62 131 VAL A O 1
ATOM 1013 N N . ILE A 1 132 ? 5.008 -8.498 -2.268 1.00 97.69 132 ILE A N 1
ATOM 1014 C CA . ILE A 1 132 ? 6.386 -8.863 -2.617 1.00 97.69 132 ILE A CA 1
ATOM 1015 C C . ILE A 1 132 ? 6.505 -10.363 -2.862 1.00 97.69 132 ILE A C 1
ATOM 1017 O O . ILE A 1 132 ? 5.749 -11.152 -2.307 1.00 97.69 132 ILE A O 1
ATOM 1021 N N . GLU A 1 133 ? 7.507 -10.756 -3.638 1.00 96.00 133 GLU A N 1
ATOM 1022 C CA . GLU A 1 133 ? 7.784 -12.124 -4.086 1.00 96.00 133 GLU A CA 1
ATOM 1023 C C . GLU A 1 133 ? 7.913 -13.103 -2.911 1.00 96.00 133 GLU A C 1
ATOM 1025 O O . GLU A 1 133 ? 7.385 -14.214 -2.927 1.00 96.00 133 GLU A O 1
ATOM 1030 N N . HIS A 1 134 ? 8.604 -12.676 -1.854 1.00 94.94 134 HIS A N 1
ATOM 1031 C CA . HIS A 1 134 ? 8.890 -13.508 -0.694 1.00 94.94 134 HIS A CA 1
ATOM 1032 C C . HIS A 1 134 ? 8.204 -12.973 0.547 1.00 94.94 134 HIS A C 1
ATOM 1034 O O . HIS A 1 134 ? 8.329 -11.796 0.876 1.00 94.94 134 HIS A O 1
ATOM 1040 N N . ARG A 1 135 ? 7.544 -13.868 1.286 1.00 94.25 135 ARG A N 1
ATOM 1041 C CA . ARG A 1 135 ? 6.863 -13.508 2.527 1.00 94.25 135 ARG A CA 1
ATOM 1042 C C . ARG A 1 135 ? 7.854 -12.871 3.514 1.00 94.25 135 ARG A C 1
ATOM 1044 O O . ARG A 1 135 ? 8.835 -13.524 3.890 1.00 94.25 135 ARG A O 1
ATOM 1051 N N . PRO A 1 136 ? 7.612 -11.628 3.959 1.00 94.00 136 PRO A N 1
ATOM 1052 C CA . PRO A 1 136 ? 8.468 -10.984 4.940 1.00 94.00 136 PRO A CA 1
ATOM 1053 C C . PRO A 1 136 ? 8.251 -11.600 6.324 1.00 94.00 136 PRO A C 1
ATOM 1055 O O . PRO A 1 136 ? 7.210 -12.188 6.626 1.00 94.00 136 PRO A O 1
ATOM 1058 N N . ARG A 1 137 ? 9.257 -11.458 7.184 1.00 94.31 137 ARG A N 1
ATOM 1059 C CA . ARG A 1 137 ? 9.148 -11.810 8.603 1.00 94.31 137 ARG A CA 1
ATOM 1060 C C . ARG A 1 137 ? 8.848 -10.555 9.402 1.00 94.31 137 ARG A C 1
ATOM 1062 O O . ARG A 1 137 ? 9.716 -9.694 9.505 1.00 94.31 137 ARG A O 1
ATOM 1069 N N . TYR A 1 138 ? 7.644 -10.489 9.951 1.00 94.25 138 TYR A N 1
ATOM 1070 C CA . TYR A 1 138 ? 7.223 -9.412 10.841 1.00 94.25 138 TYR A CA 1
ATOM 1071 C C . TYR A 1 138 ? 7.654 -9.669 12.295 1.00 94.25 138 TYR A C 1
ATOM 1073 O O . TYR A 1 138 ? 7.914 -10.828 12.652 1.00 94.25 138 TYR A O 1
ATOM 1081 N N . PRO A 1 139 ? 7.738 -8.618 13.132 1.00 92.94 139 PRO A N 1
ATOM 1082 C CA . PRO A 1 139 ? 8.042 -8.745 14.556 1.00 92.94 139 PRO A CA 1
ATOM 1083 C C . PRO A 1 139 ? 7.071 -9.696 15.270 1.00 92.94 139 PRO A C 1
ATOM 1085 O O . PRO A 1 139 ? 5.854 -9.563 15.160 1.00 92.94 139 PRO A O 1
ATOM 1088 N N . ARG A 1 140 ? 7.609 -10.684 15.997 1.00 90.19 140 ARG A N 1
ATOM 1089 C CA . ARG A 1 140 ? 6.810 -11.733 16.670 1.00 90.19 140 ARG A CA 1
ATOM 1090 C C . ARG A 1 140 ? 6.051 -11.231 17.899 1.00 90.19 140 ARG A C 1
ATOM 1092 O O . ARG A 1 140 ? 5.097 -11.866 18.332 1.00 90.19 140 ARG A O 1
ATOM 1099 N N . THR A 1 141 ? 6.500 -10.116 18.452 1.00 92.94 141 THR A N 1
ATOM 1100 C CA . THR A 1 141 ? 5.887 -9.367 19.556 1.00 92.94 141 THR A CA 1
ATOM 1101 C C . THR A 1 141 ? 4.493 -8.847 19.199 1.00 92.94 141 THR A C 1
ATOM 1103 O O . THR A 1 141 ? 3.625 -8.765 20.065 1.00 92.94 141 THR A O 1
ATOM 1106 N N . LEU A 1 142 ? 4.232 -8.575 17.916 1.00 91.75 142 LEU A N 1
ATOM 1107 C CA . LEU A 1 142 ? 2.938 -8.122 17.405 1.00 91.75 142 LEU A CA 1
ATOM 1108 C C . LEU A 1 142 ? 1.987 -9.309 17.177 1.00 91.75 142 LEU A C 1
ATOM 1110 O O . LEU A 1 142 ? 1.608 -9.636 16.054 1.00 91.75 142 LEU A O 1
ATOM 1114 N N . THR A 1 143 ? 1.579 -9.964 18.262 1.00 89.94 143 THR A N 1
ATOM 1115 C CA . THR A 1 143 ? 0.800 -11.220 18.236 1.00 89.94 143 THR A CA 1
ATOM 1116 C C . THR A 1 143 ? -0.581 -11.104 17.586 1.00 89.94 143 THR A C 1
ATOM 1118 O O . THR A 1 143 ? -1.132 -12.100 17.122 1.00 89.94 143 THR A O 1
ATOM 1121 N N . ARG A 1 144 ? -1.152 -9.895 17.533 1.00 91.88 144 ARG A N 1
ATOM 1122 C CA . ARG A 1 144 ? -2.477 -9.618 16.949 1.00 91.88 144 ARG A CA 1
ATOM 1123 C C . ARG A 1 144 ? -2.419 -9.128 15.500 1.00 91.88 144 ARG A C 1
ATOM 1125 O O . ARG A 1 144 ? -3.463 -8.805 14.935 1.00 91.88 144 ARG A O 1
ATOM 1132 N N . LEU A 1 145 ? -1.225 -9.049 14.914 1.00 97.00 145 LEU A N 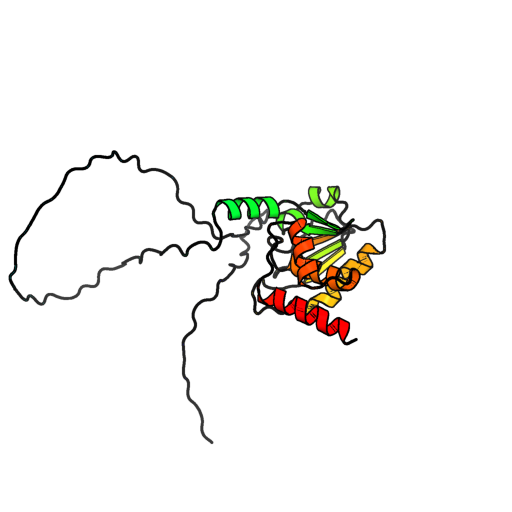1
ATOM 1133 C CA . LEU A 1 145 ? -1.015 -8.539 13.566 1.00 97.00 145 LEU A CA 1
ATOM 1134 C C . LEU A 1 145 ? -1.611 -9.494 12.528 1.00 97.00 145 LEU A C 1
ATOM 1136 O O . LEU A 1 145 ? -1.140 -10.618 12.349 1.00 97.00 145 LEU A O 1
ATOM 1140 N N . LYS A 1 146 ? -2.634 -9.037 11.806 1.00 98.12 146 LYS A N 1
ATOM 1141 C CA . LYS A 1 146 ? -3.213 -9.792 10.690 1.00 98.12 146 LYS A CA 1
ATOM 1142 C C . LYS A 1 146 ? -2.476 -9.450 9.404 1.00 98.12 146 LYS A C 1
ATOM 1144 O O . LYS A 1 146 ? -2.211 -8.284 9.128 1.00 98.12 146 LYS A O 1
ATOM 1149 N N . THR A 1 147 ? -2.143 -10.455 8.599 1.00 98.12 147 THR A N 1
ATOM 1150 C CA . THR A 1 147 ? -1.340 -10.240 7.387 1.00 98.12 147 THR A CA 1
ATOM 1151 C C . THR A 1 147 ? -1.956 -10.929 6.179 1.00 98.12 147 THR A C 1
ATOM 1153 O O . THR A 1 147 ? -2.346 -12.093 6.251 1.00 98.12 147 THR A O 1
ATOM 1156 N N . LEU A 1 148 ? -2.009 -10.207 5.064 1.00 98.62 148 LEU A N 1
ATOM 1157 C CA . LEU A 1 148 ? -2.298 -10.729 3.736 1.00 98.62 148 LEU A CA 1
ATOM 1158 C C . LEU A 1 148 ? -1.023 -10.601 2.901 1.00 98.62 148 LEU A C 1
ATOM 1160 O O . LEU A 1 148 ? -0.482 -9.507 2.756 1.00 98.62 148 LEU A O 1
ATOM 1164 N N . HIS A 1 149 ? -0.522 -11.711 2.363 1.00 98.62 149 HIS A N 1
ATOM 1165 C CA . HIS A 1 149 ? 0.681 -11.722 1.526 1.00 98.62 149 HIS A CA 1
ATOM 1166 C C . HIS A 1 149 ? 0.327 -12.149 0.106 1.00 98.62 149 HIS A C 1
ATOM 1168 O O . HIS A 1 149 ? -0.249 -13.215 -0.093 1.00 98.62 149 HIS A O 1
ATOM 1174 N N . ILE A 1 150 ? 0.696 -11.300 -0.848 1.00 98.50 150 ILE A N 1
ATOM 1175 C CA . ILE A 1 150 ? 0.473 -11.437 -2.281 1.00 98.50 150 ILE A CA 1
ATOM 1176 C C . ILE A 1 150 ? 1.847 -11.568 -2.966 1.00 98.50 150 ILE A C 1
ATOM 1178 O O . ILE A 1 150 ? 2.589 -10.580 -3.038 1.00 98.50 150 ILE A O 1
ATOM 1182 N N . PRO A 1 151 ? 2.229 -12.775 -3.426 1.00 97.75 151 PRO A N 1
ATOM 1183 C CA . PRO A 1 151 ? 3.527 -13.024 -4.044 1.00 97.75 151 PRO A CA 1
ATOM 1184 C C . PRO A 1 151 ? 3.555 -12.548 -5.501 1.00 97.75 151 PRO A C 1
ATOM 1186 O O . PRO A 1 151 ? 3.267 -13.312 -6.413 1.00 97.75 151 PRO A O 1
ATOM 1189 N N . VAL A 1 152 ? 3.911 -11.278 -5.718 1.00 96.81 152 VAL A N 1
ATOM 1190 C CA . VAL A 1 152 ? 3.959 -10.657 -7.055 1.00 96.81 152 VAL A CA 1
ATOM 1191 C C . VAL A 1 152 ? 5.306 -9.973 -7.300 1.00 96.81 152 VAL A C 1
ATOM 1193 O O . VAL A 1 152 ? 5.795 -9.194 -6.469 1.00 96.81 152 VAL A O 1
ATOM 1196 N N . GLU A 1 153 ? 5.890 -10.255 -8.465 1.00 96.94 153 GLU A N 1
ATOM 1197 C CA . GLU A 1 153 ? 7.102 -9.608 -8.975 1.00 96.94 153 GLU A CA 1
ATOM 1198 C C . GLU A 1 153 ? 6.836 -8.176 -9.451 1.00 96.94 153 GLU A C 1
ATOM 1200 O O . GLU A 1 153 ? 5.746 -7.852 -9.914 1.00 96.94 153 GLU A O 1
ATOM 1205 N N . ASP A 1 154 ? 7.837 -7.298 -9.365 1.00 96.31 154 ASP A N 1
ATOM 1206 C CA . ASP A 1 154 ? 7.729 -5.914 -9.856 1.00 96.31 154 ASP A CA 1
ATOM 1207 C C . ASP A 1 154 ? 8.135 -5.776 -11.329 1.00 96.31 154 ASP A C 1
ATOM 1209 O O . ASP A 1 154 ? 9.103 -5.093 -11.664 1.00 96.31 154 ASP A O 1
ATOM 1213 N N . ASN A 1 155 ? 7.418 -6.460 -12.216 1.00 95.75 155 ASN A N 1
ATOM 1214 C CA . ASN A 1 155 ? 7.634 -6.359 -13.656 1.00 95.75 155 ASN A CA 1
ATOM 1215 C C . ASN A 1 155 ? 6.300 -6.170 -14.396 1.00 95.75 155 ASN A C 1
ATOM 1217 O O . ASN A 1 155 ? 5.235 -6.483 -13.870 1.00 95.75 155 ASN A O 1
ATOM 1221 N N . GLU A 1 156 ? 6.352 -5.644 -15.620 1.00 94.44 156 GLU A N 1
ATOM 1222 C CA . GLU A 1 156 ? 5.148 -5.285 -16.386 1.00 94.44 156 GLU A CA 1
ATOM 1223 C C . GLU A 1 156 ? 4.307 -6.481 -16.853 1.00 94.44 156 GLU A C 1
ATOM 1225 O O . GLU A 1 156 ? 3.158 -6.291 -17.255 1.00 94.44 156 GLU A O 1
ATOM 1230 N N . ARG A 1 157 ? 4.874 -7.695 -16.833 1.00 95.69 157 ARG A N 1
ATOM 1231 C CA . ARG A 1 157 ? 4.204 -8.940 -17.235 1.00 95.69 157 ARG A CA 1
ATOM 1232 C C . ARG A 1 157 ? 3.491 -9.620 -16.066 1.00 95.69 157 ARG A C 1
ATOM 1234 O O . ARG A 1 157 ? 2.687 -10.516 -16.298 1.00 95.69 157 ARG A O 1
ATOM 1241 N N . ALA A 1 158 ? 3.779 -9.221 -14.827 1.00 97.44 158 ALA A N 1
ATOM 1242 C CA . ALA A 1 158 ? 3.142 -9.796 -13.654 1.00 97.44 158 ALA A CA 1
ATOM 1243 C C . ALA A 1 158 ? 1.651 -9.415 -13.5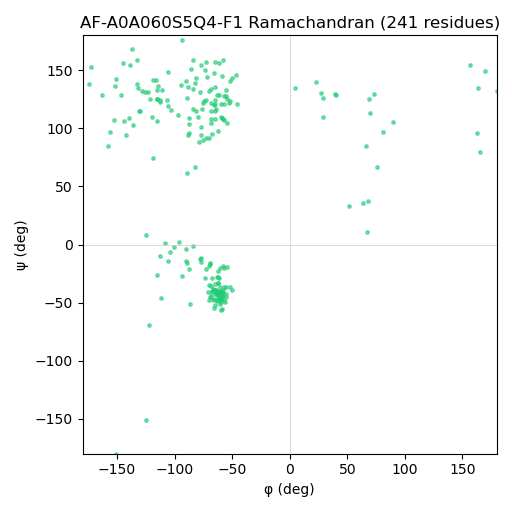97 1.00 97.44 158 ALA A C 1
ATOM 1245 O O . ALA A 1 158 ? 1.278 -8.253 -13.776 1.00 97.44 158 ALA A O 1
ATOM 1246 N N . ASP A 1 159 ? 0.799 -10.400 -13.321 1.00 97.62 159 ASP A N 1
ATOM 1247 C CA . ASP A 1 159 ? -0.642 -10.208 -13.166 1.00 97.62 159 ASP A CA 1
ATOM 1248 C C . ASP A 1 159 ? -0.966 -9.872 -11.704 1.00 97.62 159 ASP A C 1
ATOM 1250 O O . ASP A 1 159 ? -1.106 -10.758 -10.858 1.00 97.62 159 ASP A O 1
ATOM 1254 N N . ILE A 1 160 ? -1.041 -8.573 -11.405 1.00 98.38 160 ILE A N 1
ATOM 1255 C CA . ILE A 1 160 ? -1.498 -8.058 -10.110 1.00 98.38 160 ILE A CA 1
ATOM 1256 C C . ILE A 1 160 ? -3.024 -7.892 -10.074 1.00 98.38 160 ILE A C 1
ATOM 1258 O O . ILE A 1 160 ? -3.602 -7.879 -8.987 1.00 98.38 160 ILE A O 1
ATOM 1262 N N . LEU A 1 161 ? -3.674 -7.792 -11.240 1.00 98.00 161 LEU A N 1
ATOM 1263 C CA . LEU A 1 161 ? -5.111 -7.586 -11.415 1.00 98.00 161 LEU A CA 1
ATOM 1264 C C . LEU A 1 161 ? -5.918 -8.658 -10.687 1.00 98.00 161 LEU A C 1
ATOM 1266 O O . LEU A 1 161 ? -6.837 -8.322 -9.942 1.00 98.00 161 LEU A O 1
ATOM 1270 N N . GLN A 1 162 ? -5.526 -9.928 -10.825 1.00 97.50 162 GLN A N 1
ATOM 1271 C CA . GLN A 1 162 ? -6.174 -11.056 -10.141 1.00 97.50 162 GLN A CA 1
ATOM 1272 C C . GLN A 1 162 ? -6.194 -10.932 -8.602 1.00 97.50 162 GLN A C 1
ATOM 1274 O O . GLN A 1 162 ? -6.973 -11.606 -7.931 1.00 97.50 162 GLN A O 1
ATOM 1279 N N . HIS A 1 163 ? -5.344 -10.079 -8.020 1.00 98.38 163 HIS A N 1
ATOM 1280 C CA . HIS A 1 163 ? -5.233 -9.880 -6.574 1.00 98.38 163 HIS A CA 1
ATOM 1281 C C . HIS A 1 163 ? -5.893 -8.585 -6.076 1.00 98.38 163 HIS A C 1
ATOM 1283 O O . HIS A 1 163 ? -5.962 -8.357 -4.863 1.00 98.38 163 HIS A O 1
ATOM 1289 N N . LEU A 1 164 ? -6.367 -7.715 -6.971 1.00 98.12 164 LEU A N 1
ATOM 1290 C CA . LEU A 1 164 ? -6.901 -6.409 -6.577 1.00 98.12 164 LEU A CA 1
ATOM 1291 C C . LEU A 1 164 ? -8.209 -6.529 -5.790 1.00 98.12 164 LEU A C 1
ATOM 1293 O O . LEU A 1 164 ? -8.398 -5.790 -4.826 1.00 98.12 164 LEU A O 1
ATOM 1297 N N . ASP A 1 165 ? -9.065 -7.497 -6.116 1.00 96.88 165 ASP A N 1
ATOM 1298 C CA . ASP A 1 165 ? -10.339 -7.681 -5.412 1.00 96.88 165 ASP A CA 1
ATOM 1299 C C . ASP A 1 165 ? -10.127 -8.197 -3.985 1.00 96.88 165 ASP A C 1
ATOM 1301 O O . ASP A 1 165 ? -10.631 -7.607 -3.028 1.00 96.88 165 ASP A O 1
ATOM 1305 N N . VAL A 1 166 ? -9.292 -9.231 -3.812 1.00 98.38 166 VAL A N 1
ATOM 1306 C CA . VAL A 1 166 ? -8.988 -9.788 -2.481 1.00 98.38 166 VAL A CA 1
ATOM 1307 C C . VAL A 1 166 ? -8.265 -8.779 -1.584 1.00 98.38 166 VAL A C 1
ATOM 1309 O O . VAL A 1 166 ? -8.562 -8.681 -0.393 1.00 98.38 166 VAL A O 1
ATOM 1312 N N . THR A 1 167 ? -7.342 -7.989 -2.139 1.00 98.62 167 THR A N 1
ATOM 1313 C CA . THR A 1 167 ? -6.641 -6.955 -1.364 1.00 98.62 167 THR A CA 1
ATOM 1314 C C . THR A 1 167 ? -7.562 -5.796 -1.004 1.00 98.62 167 THR A C 1
ATOM 1316 O O . THR A 1 167 ? -7.536 -5.344 0.140 1.00 98.62 167 THR A O 1
ATOM 1319 N N . THR A 1 168 ? -8.425 -5.364 -1.926 1.00 98.19 168 THR A N 1
ATOM 1320 C CA . THR A 1 168 ? -9.436 -4.330 -1.666 1.00 98.19 168 THR A CA 1
ATOM 1321 C C . THR A 1 168 ? -10.389 -4.760 -0.555 1.00 98.19 168 THR A C 1
ATOM 1323 O O . THR A 1 168 ? -10.583 -4.003 0.395 1.00 98.19 168 THR A O 1
ATOM 1326 N N . ALA A 1 169 ? -10.919 -5.985 -0.617 1.00 98.12 169 ALA A N 1
ATOM 1327 C CA . ALA A 1 169 ? -11.816 -6.524 0.404 1.00 98.12 169 ALA A CA 1
ATOM 1328 C C . ALA A 1 169 ? -11.134 -6.635 1.779 1.00 98.12 169 ALA A C 1
ATOM 1330 O O . ALA A 1 169 ? -11.725 -6.297 2.807 1.00 98.12 169 ALA A O 1
ATOM 1331 N N . PHE A 1 170 ? -9.864 -7.050 1.817 1.00 98.75 170 PHE A N 1
ATOM 1332 C CA . PHE A 1 170 ? -9.091 -7.097 3.059 1.00 98.75 170 PHE A CA 1
ATOM 1333 C C . PHE A 1 170 ? -8.887 -5.704 3.671 1.00 98.75 170 PHE A C 1
ATOM 1335 O O . PHE A 1 170 ? -9.047 -5.535 4.878 1.00 98.75 170 PHE A O 1
ATOM 1342 N N . ILE A 1 171 ? -8.561 -4.695 2.855 1.00 98.69 171 ILE A N 1
ATOM 1343 C CA . ILE A 1 171 ? -8.384 -3.315 3.331 1.00 98.69 171 ILE A CA 1
ATOM 1344 C C . ILE A 1 171 ? -9.722 -2.756 3.830 1.00 98.69 171 ILE A C 1
ATOM 1346 O O . ILE A 1 171 ? -9.779 -2.203 4.927 1.00 98.69 171 ILE A O 1
ATOM 1350 N N . GLN A 1 172 ? -10.797 -2.928 3.058 1.00 97.88 172 GLN A N 1
ATOM 1351 C CA . GLN A 1 172 ? -12.136 -2.451 3.406 1.00 97.88 172 GLN A CA 1
ATOM 1352 C C . GLN A 1 172 ? -12.623 -3.052 4.730 1.00 97.88 172 GLN A C 1
ATOM 1354 O O . GLN A 1 172 ? -12.904 -2.305 5.665 1.00 97.88 172 GLN A O 1
ATOM 1359 N N . SER A 1 173 ? -12.640 -4.384 4.839 1.00 98.25 173 SER A N 1
ATOM 1360 C CA . SER A 1 173 ? -13.090 -5.091 6.049 1.00 98.25 173 SER A CA 1
ATOM 1361 C C . SER A 1 173 ? -12.257 -4.737 7.283 1.00 98.25 173 SER A C 1
ATOM 1363 O O . SER A 1 173 ? -12.788 -4.580 8.382 1.00 98.25 173 SER A O 1
ATOM 1365 N N . ALA A 1 174 ? -10.944 -4.543 7.124 1.00 98.38 174 ALA A N 1
ATOM 1366 C CA . ALA A 1 174 ? -10.107 -4.078 8.220 1.00 98.38 174 ALA A CA 1
ATOM 1367 C C . ALA A 1 174 ? -10.518 -2.672 8.682 1.00 98.38 174 ALA A C 1
ATOM 1369 O O . ALA A 1 174 ? -10.590 -2.428 9.888 1.00 98.38 174 ALA A O 1
ATOM 1370 N N . LEU A 1 175 ? -10.799 -1.758 7.748 1.00 98.06 175 LEU A N 1
ATOM 1371 C CA . LEU A 1 175 ? -11.096 -0.357 8.046 1.00 98.06 175 LEU A CA 1
ATOM 1372 C C . LEU A 1 175 ? -12.513 -0.111 8.587 1.00 98.06 175 LEU A C 1
ATOM 1374 O O . LEU A 1 175 ? -12.721 0.953 9.176 1.00 98.06 175 LEU A O 1
ATOM 1378 N N . GLU A 1 176 ? -13.445 -1.061 8.478 1.00 97.44 176 GLU A N 1
ATOM 1379 C CA . GLU A 1 176 ? -14.776 -0.990 9.113 1.00 97.44 176 GLU A CA 1
ATOM 1380 C C . GLU A 1 176 ? -14.687 -0.807 10.635 1.00 97.44 176 GLU A C 1
ATOM 1382 O O . GLU A 1 176 ? -15.456 -0.056 11.237 1.00 97.44 176 GLU A O 1
ATOM 1387 N N . ASN A 1 177 ? -13.695 -1.430 11.277 1.00 97.44 177 ASN A N 1
ATOM 1388 C CA . ASN A 1 177 ? -13.413 -1.181 12.684 1.00 97.44 177 ASN A CA 1
ATOM 1389 C C . ASN A 1 177 ? -12.525 0.063 12.834 1.00 97.44 177 ASN A C 1
ATOM 139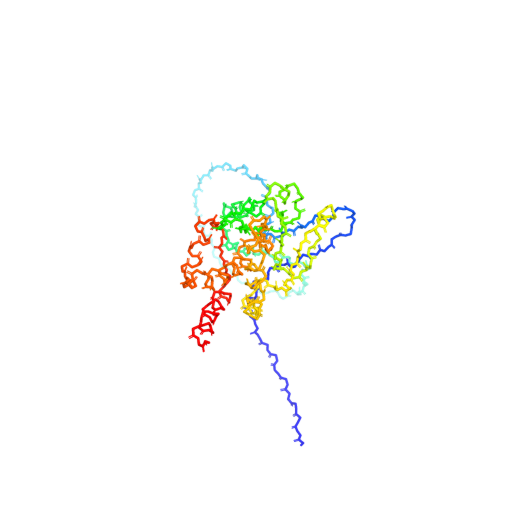1 O O . ASN A 1 177 ? -11.361 0.071 12.433 1.00 97.44 177 ASN A O 1
ATOM 1395 N N . ARG A 1 178 ? -13.057 1.099 13.491 1.00 96.81 178 ARG A N 1
ATOM 1396 C CA . ARG A 1 178 ? -12.373 2.379 13.763 1.00 96.81 178 ARG A CA 1
ATOM 1397 C C . ARG A 1 178 ? -11.045 2.263 14.525 1.00 96.81 178 ARG A C 1
ATOM 1399 O O . ARG A 1 178 ? -10.251 3.194 14.478 1.00 96.81 178 ARG A O 1
ATOM 1406 N N . HIS A 1 179 ? -10.807 1.151 15.220 1.00 96.69 179 HIS A N 1
ATOM 1407 C CA . HIS A 1 179 ? -9.578 0.899 15.981 1.00 96.69 179 HIS A CA 1
ATOM 1408 C C . HIS A 1 179 ? -8.483 0.202 15.165 1.00 96.69 179 HIS A C 1
ATOM 1410 O O . HIS A 1 179 ? -7.390 -0.019 15.679 1.00 96.69 179 HIS A O 1
ATOM 1416 N N . ASN A 1 180 ? -8.765 -0.161 13.913 1.00 98.44 180 ASN A N 1
ATOM 1417 C CA . ASN A 1 180 ? -7.789 -0.797 13.044 1.00 98.44 180 ASN A CA 1
ATOM 1418 C C . ASN A 1 180 ? -7.071 0.230 12.168 1.00 98.44 180 ASN A C 1
ATOM 1420 O O . ASN A 1 180 ? -7.707 1.083 11.541 1.00 98.44 180 ASN A O 1
ATOM 1424 N N . THR A 1 181 ? -5.760 0.042 12.051 1.00 98.62 181 THR A N 1
ATOM 1425 C CA . THR A 1 181 ? -4.886 0.689 11.067 1.00 98.62 181 THR A CA 1
ATOM 1426 C C . THR A 1 181 ? -4.315 -0.351 10.105 1.00 98.62 181 THR A C 1
ATOM 1428 O O . THR A 1 181 ? -3.874 -1.426 10.541 1.00 98.62 181 THR A O 1
ATOM 1431 N N . VAL A 1 182 ? -4.310 -0.027 8.810 1.00 98.81 182 VAL A N 1
ATOM 1432 C CA . VAL A 1 182 ? -3.825 -0.879 7.717 1.00 98.81 182 VAL A CA 1
ATOM 1433 C C . VAL A 1 182 ? -2.547 -0.296 7.118 1.00 98.81 182 VAL A C 1
ATOM 1435 O O . VAL A 1 182 ? -2.497 0.885 6.777 1.00 98.81 182 VAL A O 1
ATOM 1438 N N . LEU A 1 183 ? -1.533 -1.140 6.930 1.00 98.81 183 LEU A N 1
ATOM 1439 C CA . LEU A 1 183 ? -0.317 -0.817 6.187 1.00 98.81 183 LEU A CA 1
ATOM 1440 C C . LEU A 1 183 ? -0.246 -1.644 4.900 1.00 98.81 183 LEU A C 1
ATOM 1442 O O . LEU A 1 183 ? -0.251 -2.871 4.945 1.00 98.81 183 LEU A O 1
ATOM 1446 N N . VAL A 1 184 ? -0.113 -0.987 3.751 1.00 98.88 184 VAL A N 1
ATOM 1447 C CA . VAL A 1 184 ? 0.149 -1.645 2.464 1.00 98.88 184 VAL A CA 1
ATOM 1448 C C . VAL A 1 184 ? 1.597 -1.378 2.072 1.00 98.88 184 VAL A C 1
ATOM 1450 O O . VAL A 1 184 ? 2.025 -0.227 1.983 1.00 98.88 184 VAL A O 1
ATOM 1453 N N . HIS A 1 185 ? 2.377 -2.426 1.815 1.00 98.69 185 HIS A N 1
ATOM 1454 C CA . HIS A 1 185 ? 3.783 -2.266 1.449 1.00 98.69 185 HIS A CA 1
ATOM 1455 C C . HIS A 1 185 ? 4.214 -3.203 0.321 1.00 98.69 185 HIS A C 1
ATOM 1457 O O . HIS A 1 185 ? 3.662 -4.284 0.116 1.00 98.69 185 HIS A O 1
ATOM 1463 N N . CYS A 1 186 ? 5.241 -2.776 -0.408 1.00 98.31 186 CYS A N 1
ATOM 1464 C CA . CYS A 1 186 ? 6.025 -3.641 -1.281 1.00 98.31 186 CYS A CA 1
ATOM 1465 C C . CYS A 1 186 ? 7.505 -3.533 -0.888 1.00 98.31 186 CYS A C 1
ATOM 1467 O O . CYS A 1 186 ? 7.807 -3.270 0.277 1.00 98.31 186 CYS A O 1
ATOM 1469 N N . ALA A 1 187 ? 8.444 -3.722 -1.819 1.00 96.50 187 ALA A N 1
ATOM 1470 C CA . ALA A 1 187 ? 9.864 -3.532 -1.524 1.00 96.50 187 ALA A CA 1
ATOM 1471 C C . ALA A 1 187 ? 10.186 -2.057 -1.212 1.00 96.50 187 ALA A C 1
ATOM 1473 O O . ALA A 1 187 ? 10.699 -1.751 -0.140 1.00 96.50 187 ALA A O 1
ATOM 1474 N N . MET A 1 188 ? 9.831 -1.140 -2.118 1.00 95.75 188 MET A N 1
ATOM 1475 C CA . MET A 1 188 ? 10.184 0.290 -2.019 1.00 95.75 188 MET A CA 1
AT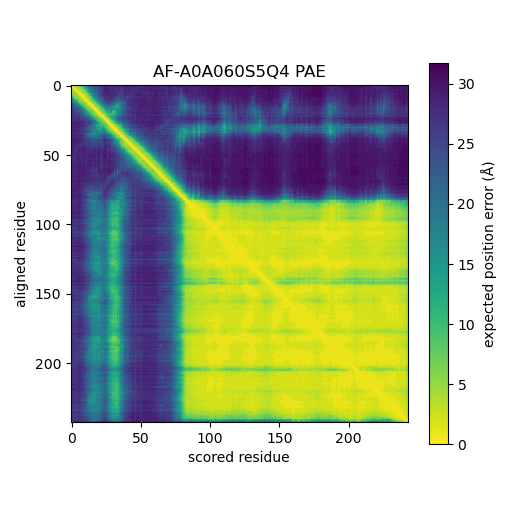OM 1476 C C . MET A 1 188 ? 8.986 1.222 -1.781 1.00 95.75 188 MET A C 1
ATOM 1478 O O . MET A 1 188 ? 9.164 2.411 -1.520 1.00 95.75 188 MET A O 1
ATOM 1482 N N . GLY A 1 189 ? 7.758 0.710 -1.888 1.00 97.38 189 GLY A N 1
ATOM 1483 C CA . GLY A 1 189 ? 6.554 1.542 -1.858 1.00 97.38 189 GLY A CA 1
ATOM 1484 C C . GLY A 1 189 ? 6.428 2.452 -3.084 1.00 97.38 189 GLY A C 1
ATOM 1485 O O . GLY A 1 189 ? 6.035 3.605 -2.934 1.00 97.38 189 GLY A O 1
ATOM 1486 N N . ILE A 1 190 ? 6.827 1.953 -4.263 1.00 97.38 190 ILE A N 1
ATOM 1487 C CA . ILE A 1 190 ? 6.852 2.701 -5.538 1.00 97.38 190 ILE A CA 1
ATOM 1488 C C . ILE A 1 190 ? 5.820 2.170 -6.534 1.00 97.38 190 ILE A C 1
ATOM 1490 O O . ILE A 1 190 ? 5.112 2.971 -7.132 1.00 97.38 190 ILE A O 1
ATOM 1494 N N . SER A 1 191 ? 5.729 0.846 -6.715 1.00 98.31 191 SER A N 1
ATOM 1495 C CA . SER A 1 191 ? 4.993 0.263 -7.847 1.00 98.31 191 SER A CA 1
ATOM 1496 C C . SER A 1 191 ? 3.856 -0.688 -7.445 1.00 98.31 191 SER A C 1
ATOM 1498 O O . SER A 1 191 ? 2.686 -0.316 -7.536 1.00 98.31 191 SER A O 1
ATOM 1500 N N . ARG A 1 192 ? 4.167 -1.871 -6.896 1.00 98.69 192 ARG A N 1
ATOM 1501 C CA . ARG A 1 192 ? 3.160 -2.871 -6.469 1.00 98.69 192 ARG A CA 1
ATOM 1502 C C . ARG A 1 192 ? 2.175 -2.382 -5.401 1.00 98.69 192 ARG A C 1
ATOM 1504 O O . ARG A 1 192 ? 0.968 -2.420 -5.613 1.00 98.69 192 ARG A O 1
ATOM 1511 N N . SER A 1 193 ? 2.665 -1.914 -4.247 1.00 98.69 193 SER A N 1
ATOM 1512 C CA . SER A 1 193 ? 1.770 -1.490 -3.160 1.00 98.69 193 SER A CA 1
ATOM 1513 C C . SER A 1 193 ? 0.944 -0.247 -3.482 1.00 98.69 193 SER A C 1
ATOM 1515 O O . SER A 1 193 ? -0.236 -0.254 -3.138 1.00 98.69 193 SER A O 1
ATOM 1517 N N . PRO A 1 194 ? 1.463 0.784 -4.182 1.00 98.69 194 PRO A N 1
ATOM 1518 C CA . PRO A 1 194 ? 0.613 1.882 -4.628 1.00 98.69 194 PRO A CA 1
ATOM 1519 C C . PRO A 1 194 ? -0.473 1.427 -5.600 1.00 98.69 194 PRO A C 1
ATOM 1521 O O . PRO A 1 194 ? -1.572 1.957 -5.531 1.00 98.69 194 PRO A O 1
ATOM 1524 N N . THR A 1 195 ? -0.211 0.422 -6.445 1.00 98.81 195 THR A N 1
ATOM 1525 C CA . THR A 1 195 ? -1.238 -0.165 -7.326 1.00 98.81 195 THR A CA 1
ATOM 1526 C C . THR A 1 195 ? -2.395 -0.746 -6.511 1.00 98.81 195 THR A C 1
ATOM 1528 O O . THR A 1 195 ? -3.548 -0.430 -6.780 1.00 98.81 195 THR A O 1
ATOM 1531 N N . VAL A 1 196 ? -2.104 -1.518 -5.458 1.00 98.81 196 VAL A N 1
ATOM 1532 C CA . VAL A 1 196 ? -3.139 -2.051 -4.552 1.00 98.81 196 VAL A CA 1
ATOM 1533 C C . VAL A 1 196 ? -3.924 -0.934 -3.856 1.00 98.81 196 VAL A C 1
ATOM 1535 O O . VAL A 1 196 ? -5.149 -0.993 -3.788 1.00 98.81 196 VAL A O 1
ATOM 1538 N N . VAL A 1 197 ? -3.245 0.113 -3.379 1.00 98.81 197 VAL A N 1
ATOM 1539 C CA . VAL A 1 197 ? -3.920 1.268 -2.763 1.00 98.81 197 VAL A CA 1
ATOM 1540 C C . VAL A 1 197 ? -4.797 2.009 -3.777 1.00 98.81 197 VAL A C 1
ATOM 1542 O O . VAL A 1 197 ? -5.923 2.369 -3.448 1.00 98.81 197 VAL A O 1
ATOM 1545 N N . CYS A 1 198 ? -4.326 2.201 -5.012 1.00 98.75 198 CYS A N 1
ATOM 1546 C CA . CYS A 1 198 ? -5.120 2.817 -6.076 1.00 98.75 198 CYS A CA 1
ATOM 1547 C C . CYS A 1 198 ? -6.367 1.984 -6.381 1.00 98.75 198 CYS A C 1
ATOM 1549 O O . CYS A 1 198 ? -7.449 2.547 -6.464 1.00 98.75 198 CYS A O 1
ATOM 1551 N N . ALA A 1 199 ? -6.247 0.656 -6.474 1.00 98.38 199 ALA A N 1
ATOM 1552 C CA . ALA A 1 199 ? -7.392 -0.228 -6.689 1.00 98.38 199 ALA A CA 1
ATOM 1553 C C . ALA A 1 199 ? -8.447 -0.105 -5.579 1.00 98.38 199 ALA A C 1
ATOM 1555 O O . ALA A 1 199 ? -9.637 -0.002 -5.870 1.00 98.38 199 ALA A O 1
ATOM 1556 N N . TYR A 1 200 ? -8.009 -0.020 -4.319 1.00 98.38 200 TYR A N 1
ATOM 1557 C CA . TYR A 1 200 ? -8.901 0.250 -3.192 1.00 98.38 200 TYR A CA 1
ATOM 1558 C C . TYR A 1 200 ? -9.608 1.610 -3.320 1.00 98.38 200 TYR A C 1
ATOM 1560 O O . TYR A 1 200 ? -10.811 1.701 -3.083 1.00 98.38 200 TYR A O 1
ATOM 1568 N N . LEU A 1 201 ? -8.895 2.669 -3.721 1.00 98.12 201 LEU A N 1
ATOM 1569 C CA . LEU A 1 201 ? -9.488 3.998 -3.916 1.00 98.12 201 LEU A CA 1
ATOM 1570 C C . LEU A 1 201 ? -10.476 4.031 -5.088 1.00 98.12 201 LEU A C 1
ATOM 1572 O O . LEU A 1 201 ? -11.545 4.619 -4.954 1.00 98.12 201 LEU A O 1
ATOM 1576 N N . ILE A 1 202 ? -10.165 3.360 -6.198 1.00 97.38 202 ILE A N 1
ATOM 1577 C CA . ILE A 1 202 ? -11.085 3.196 -7.332 1.00 97.38 202 ILE A CA 1
ATOM 1578 C C . ILE A 1 202 ? -12.380 2.530 -6.851 1.00 97.38 202 ILE A C 1
ATOM 1580 O O . ILE A 1 202 ? -13.469 3.034 -7.105 1.00 97.38 202 ILE A O 1
ATOM 1584 N N . ALA A 1 203 ? -12.258 1.441 -6.089 1.00 94.81 203 ALA A N 1
ATOM 1585 C CA . ALA A 1 203 ? -13.398 0.678 -5.595 1.00 94.81 203 ALA A CA 1
ATOM 1586 C C . ALA A 1 203 ? -14.251 1.424 -4.555 1.00 94.81 203 ALA A C 1
ATOM 1588 O O . ALA A 1 203 ? -15.470 1.315 -4.578 1.00 94.81 203 ALA A O 1
ATOM 1589 N N . GLN A 1 204 ? -13.625 2.147 -3.619 1.00 92.38 204 GLN A N 1
ATOM 1590 C CA . GLN A 1 204 ? -14.308 2.688 -2.431 1.00 92.38 204 GLN A CA 1
ATOM 1591 C C . GLN A 1 204 ? -14.563 4.195 -2.476 1.00 92.38 204 GLN A C 1
ATOM 1593 O O . GLN A 1 204 ? -15.274 4.730 -1.623 1.00 92.38 204 GLN A O 1
ATOM 1598 N N . LYS A 1 205 ? -13.921 4.909 -3.402 1.00 87.06 205 LYS A N 1
ATOM 1599 C CA . LYS A 1 205 ? -14.015 6.370 -3.540 1.00 87.06 205 LYS A CA 1
ATOM 1600 C C . LYS A 1 205 ? -14.442 6.802 -4.939 1.00 87.06 205 LYS A C 1
ATOM 1602 O O . LYS A 1 205 ? -14.403 7.996 -5.214 1.00 87.06 205 LYS A O 1
ATOM 1607 N N . SER A 1 206 ? -14.834 5.853 -5.794 1.00 88.19 206 SER A N 1
ATOM 1608 C CA . SER A 1 206 ? -15.287 6.098 -7.169 1.00 88.19 206 SER A CA 1
ATOM 1609 C C . SER A 1 206 ? -14.312 6.954 -7.984 1.00 88.19 206 SER A C 1
ATOM 1611 O O . SER A 1 206 ? -14.725 7.752 -8.819 1.00 88.19 206 SER A O 1
ATOM 1613 N N . MET A 1 207 ? -13.013 6.814 -7.711 1.00 95.88 207 MET A N 1
ATOM 1614 C CA . MET A 1 207 ? -11.960 7.512 -8.444 1.00 95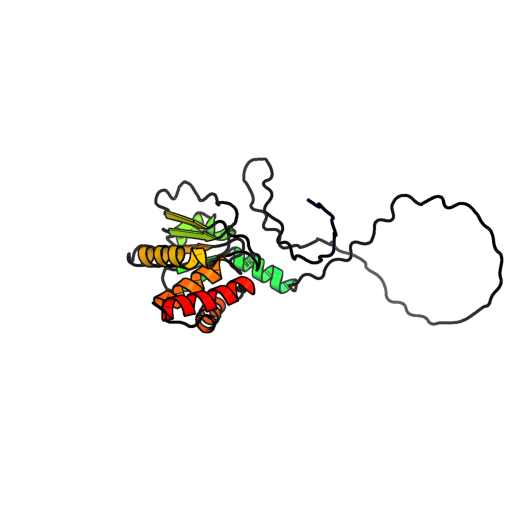.88 207 MET A CA 1
ATOM 1615 C C . MET A 1 207 ? -11.659 6.774 -9.747 1.00 95.88 207 MET A C 1
ATOM 1617 O O . MET A 1 207 ? -11.605 5.545 -9.773 1.00 95.88 207 MET A O 1
ATOM 1621 N N . SER A 1 208 ? -11.363 7.511 -10.813 1.00 97.44 208 SER A N 1
ATOM 1622 C CA . SER A 1 208 ? -10.691 6.936 -11.977 1.00 97.44 208 SER A CA 1
ATOM 1623 C C . SER A 1 208 ? -9.266 6.473 -11.615 1.00 97.44 208 SER A C 1
ATOM 1625 O O . SER A 1 208 ? -8.658 6.995 -10.673 1.00 97.44 208 SER A O 1
ATOM 1627 N N . PRO A 1 209 ? -8.669 5.533 -12.374 1.00 97.56 209 PRO A N 1
ATOM 1628 C CA . PRO A 1 209 ? -7.272 5.132 -12.208 1.00 97.56 209 PRO A CA 1
ATOM 1629 C C . PRO A 1 209 ? -6.294 6.306 -12.167 1.00 97.56 209 PRO A C 1
ATOM 1631 O O . PRO A 1 209 ? -5.354 6.313 -11.369 1.00 97.56 209 PRO A O 1
ATOM 1634 N N . ARG A 1 210 ? -6.542 7.324 -12.999 1.00 97.69 210 ARG A N 1
ATOM 1635 C CA . ARG A 1 210 ? -5.745 8.547 -13.040 1.00 97.69 210 ARG A CA 1
ATOM 1636 C C . ARG A 1 210 ? -5.863 9.341 -11.740 1.00 97.69 210 ARG A C 1
ATOM 1638 O O . ARG A 1 210 ? -4.836 9.651 -11.144 1.00 97.69 210 ARG A O 1
ATOM 1645 N N . GLU A 1 211 ? -7.083 9.627 -11.290 1.00 98.31 211 GLU A N 1
ATOM 1646 C CA . GLU A 1 211 ? -7.324 10.383 -10.052 1.00 98.31 211 GLU A CA 1
ATOM 1647 C C . GLU A 1 211 ? -6.762 9.658 -8.829 1.00 98.31 211 GLU A C 1
ATOM 1649 O O . GLU A 1 211 ? -6.109 10.277 -7.990 1.00 98.31 211 GLU A O 1
ATOM 1654 N N . ALA A 1 212 ? -6.952 8.338 -8.744 1.00 98.44 212 ALA A N 1
ATOM 1655 C CA . ALA A 1 212 ? -6.412 7.530 -7.657 1.00 98.44 212 ALA A CA 1
ATOM 1656 C C . ALA A 1 212 ? -4.879 7.616 -7.609 1.00 98.44 212 ALA A C 1
ATOM 1658 O O . ALA A 1 212 ? -4.295 7.802 -6.539 1.00 98.44 212 ALA A O 1
ATOM 1659 N N . LEU A 1 213 ? -4.217 7.533 -8.766 1.00 98.31 213 LEU A N 1
ATOM 1660 C CA . LEU A 1 213 ? -2.767 7.628 -8.834 1.00 98.31 213 LEU A CA 1
ATOM 1661 C C . LEU A 1 213 ? -2.253 9.032 -8.495 1.00 98.31 213 LEU A C 1
ATOM 1663 O O . LEU A 1 213 ? -1.288 9.152 -7.740 1.00 98.31 213 LEU A O 1
ATOM 1667 N N . GLU A 1 214 ? -2.886 10.082 -9.021 1.00 98.44 214 GLU A N 1
ATOM 1668 C CA . GLU A 1 214 ? -2.550 11.476 -8.707 1.00 98.44 214 GLU A CA 1
ATOM 1669 C C . GLU A 1 214 ? -2.736 11.758 -7.206 1.00 98.44 214 GLU A C 1
ATOM 1671 O O . GLU A 1 214 ? -1.853 12.333 -6.562 1.00 98.44 214 GLU A O 1
ATOM 1676 N N . PHE A 1 215 ? -3.822 11.258 -6.610 1.00 98.56 215 PHE A N 1
ATOM 1677 C CA . PHE A 1 215 ? -4.081 11.361 -5.177 1.00 98.56 215 PHE A CA 1
ATOM 1678 C C . PHE A 1 215 ? -2.988 10.675 -4.349 1.00 98.56 215 PHE A C 1
ATOM 1680 O O . PHE A 1 215 ? -2.406 11.292 -3.454 1.00 98.56 215 PHE A O 1
ATOM 1687 N N . VAL A 1 216 ? -2.651 9.420 -4.658 1.00 98.44 216 VAL A N 1
ATOM 1688 C CA . VAL A 1 216 ? -1.615 8.670 -3.929 1.00 98.44 216 VAL A CA 1
ATOM 1689 C C . VAL A 1 216 ? -0.235 9.314 -4.114 1.00 98.44 216 VAL A C 1
ATOM 1691 O O . VAL A 1 216 ? 0.518 9.435 -3.145 1.00 98.44 216 VAL A O 1
ATOM 1694 N N . ALA A 1 217 ? 0.086 9.799 -5.316 1.00 97.75 217 ALA A N 1
ATOM 1695 C CA . ALA A 1 217 ? 1.335 10.505 -5.597 1.00 97.75 217 ALA A CA 1
ATOM 1696 C C . ALA A 1 217 ? 1.446 11.840 -4.838 1.00 97.75 217 ALA A C 1
ATOM 1698 O O . ALA A 1 217 ? 2.536 12.185 -4.377 1.00 97.75 217 ALA A O 1
ATOM 1699 N N . SER A 1 218 ? 0.331 12.549 -4.620 1.00 97.94 218 SER A N 1
ATOM 1700 C CA . SER A 1 218 ? 0.308 13.771 -3.799 1.00 97.94 218 SER A CA 1
ATOM 1701 C C . SER A 1 218 ? 0.702 13.517 -2.336 1.00 97.94 218 SER A C 1
ATOM 1703 O O . SER A 1 218 ? 1.256 14.397 -1.679 1.00 97.94 218 SER A O 1
ATOM 1705 N N . ARG A 1 219 ? 0.459 12.299 -1.829 1.00 97.81 219 ARG A N 1
ATOM 1706 C CA . ARG A 1 219 ? 0.817 11.869 -0.465 1.00 97.81 219 ARG A CA 1
ATOM 1707 C C . ARG A 1 219 ? 2.173 11.175 -0.392 1.00 97.81 219 ARG A C 1
ATOM 1709 O O . ARG A 1 219 ? 2.823 11.209 0.650 1.00 97.81 219 ARG A O 1
ATOM 1716 N N . ARG A 1 220 ? 2.615 10.551 -1.486 1.00 97.31 220 ARG A N 1
ATOM 1717 C CA . ARG A 1 220 ? 3.903 9.861 -1.590 1.00 97.31 220 ARG A CA 1
ATOM 1718 C C . ARG A 1 220 ? 4.520 10.080 -2.973 1.00 97.31 220 ARG A C 1
ATOM 1720 O O . ARG A 1 220 ? 4.300 9.308 -3.899 1.00 97.31 220 ARG A O 1
ATOM 1727 N N . GLN A 1 221 ? 5.376 11.094 -3.082 1.00 95.12 221 GLN A N 1
ATOM 1728 C CA . GLN A 1 221 ? 5.927 11.596 -4.355 1.00 95.12 221 GLN A CA 1
ATOM 1729 C C . GLN A 1 221 ? 6.748 10.580 -5.167 1.00 95.12 221 GLN A C 1
ATOM 1731 O O . GLN A 1 221 ? 6.950 10.761 -6.363 1.00 95.12 221 GLN A O 1
ATOM 1736 N N . ILE A 1 222 ? 7.242 9.514 -4.532 1.00 95.06 222 ILE A N 1
ATOM 1737 C CA . ILE A 1 222 ? 8.037 8.472 -5.201 1.00 95.06 222 ILE A CA 1
ATOM 1738 C C . ILE A 1 222 ? 7.179 7.399 -5.882 1.00 95.06 222 ILE A C 1
ATOM 1740 O O . ILE A 1 222 ? 7.722 6.457 -6.455 1.00 95.06 222 ILE A O 1
ATOM 1744 N N . VAL A 1 223 ? 5.853 7.498 -5.781 1.00 96.69 223 VAL A N 1
ATOM 1745 C CA . VAL A 1 223 ? 4.916 6.548 -6.382 1.00 96.69 223 VAL A CA 1
ATOM 1746 C C . VAL A 1 223 ? 5.026 6.599 -7.900 1.00 96.69 223 VAL A C 1
ATOM 1748 O O . VAL A 1 223 ? 4.861 7.639 -8.530 1.00 96.69 223 VAL A O 1
ATOM 1751 N N . SER A 1 224 ? 5.292 5.440 -8.487 1.00 96.50 224 SER A N 1
ATOM 1752 C CA . SER A 1 224 ? 5.311 5.234 -9.925 1.00 96.50 224 SER A CA 1
ATOM 1753 C C . SER A 1 224 ? 5.099 3.746 -10.230 1.00 96.50 224 SER A C 1
ATOM 1755 O O . SER A 1 224 ? 6.071 3.003 -10.389 1.00 96.50 224 SER A O 1
ATOM 1757 N N . PRO A 1 225 ? 3.837 3.278 -10.286 1.00 97.88 225 PRO A N 1
ATOM 1758 C CA . PRO A 1 225 ? 3.505 1.954 -10.798 1.00 97.88 225 PRO A CA 1
ATOM 1759 C C . PRO A 1 225 ? 4.105 1.723 -12.171 1.00 97.88 225 PRO A C 1
ATOM 1761 O O . PRO A 1 225 ? 4.112 2.636 -13.007 1.00 97.88 225 PRO A O 1
ATOM 1764 N N . ASN A 1 226 ? 4.593 0.505 -12.402 1.00 97.56 226 ASN A N 1
ATOM 1765 C CA . ASN A 1 226 ? 5.068 0.126 -13.722 1.00 97.56 226 ASN A CA 1
ATOM 1766 C C . ASN A 1 226 ? 3.917 0.205 -14.758 1.00 97.56 226 ASN A C 1
ATOM 1768 O O . ASN A 1 226 ? 2.738 0.130 -14.387 1.00 97.56 226 ASN A O 1
ATOM 1772 N N . PRO A 1 227 ? 4.226 0.376 -16.054 1.00 97.38 227 PRO A N 1
ATOM 1773 C CA . PRO A 1 227 ? 3.211 0.504 -17.100 1.00 97.38 227 PRO A CA 1
ATOM 1774 C C . PRO A 1 227 ? 2.202 -0.651 -17.159 1.00 97.38 227 PRO A C 1
ATOM 1776 O O . PRO A 1 227 ? 1.019 -0.408 -17.395 1.00 97.38 227 PRO A O 1
ATOM 1779 N N . GLY A 1 228 ? 2.635 -1.890 -16.904 1.00 98.00 228 GLY A N 1
ATOM 1780 C CA . GLY A 1 228 ? 1.753 -3.059 -16.844 1.00 98.00 228 GLY A CA 1
ATOM 1781 C C . GLY A 1 228 ? 0.692 -2.949 -15.754 1.00 98.00 228 GLY A C 1
ATOM 1782 O O . GLY A 1 228 ? -0.485 -3.194 -16.009 1.00 98.00 228 GLY A O 1
ATOM 1783 N N . PHE A 1 229 ? 1.079 -2.500 -14.563 1.00 98.44 229 PHE A N 1
ATOM 1784 C CA . PHE A 1 229 ? 0.159 -2.300 -13.445 1.00 98.44 229 PHE A CA 1
ATOM 1785 C C . PHE A 1 229 ? -0.792 -1.128 -13.660 1.00 98.44 229 PHE A C 1
ATOM 1787 O O . PHE A 1 229 ? -1.953 -1.217 -13.271 1.00 98.44 229 PHE A O 1
ATOM 1794 N N . ARG A 1 230 ? -0.345 -0.055 -14.326 1.00 98.19 230 ARG A N 1
ATOM 1795 C CA . ARG A 1 230 ? -1.231 1.060 -14.706 1.00 98.19 230 ARG A CA 1
ATOM 1796 C C . ARG A 1 230 ? -2.358 0.579 -15.619 1.00 98.19 230 ARG A C 1
ATOM 1798 O O . ARG A 1 230 ? -3.515 0.799 -15.289 1.00 98.19 230 ARG A O 1
ATOM 1805 N N . ARG A 1 231 ? -2.026 -0.179 -16.674 1.00 98.00 231 ARG A N 1
ATOM 1806 C CA . ARG A 1 231 ? -3.029 -0.793 -17.566 1.00 98.00 231 ARG A CA 1
ATOM 1807 C C . ARG A 1 231 ? -3.996 -1.703 -16.805 1.00 98.00 231 ARG A C 1
ATOM 1809 O O . ARG A 1 231 ? -5.188 -1.722 -17.082 1.00 98.00 231 ARG A O 1
ATOM 1816 N N . GLN A 1 232 ? -3.493 -2.455 -15.829 1.00 98.31 232 GLN A N 1
ATOM 1817 C CA . GLN A 1 232 ? -4.325 -3.329 -15.000 1.00 98.31 232 GLN A CA 1
ATOM 1818 C C . GLN A 1 232 ? -5.286 -2.549 -14.081 1.00 98.31 232 GLN A C 1
ATOM 1820 O O . GLN A 1 232 ? -6.380 -3.042 -13.816 1.00 98.31 232 GLN A O 1
ATOM 1825 N N . LEU A 1 233 ? -4.953 -1.326 -13.647 1.00 97.81 233 LEU A N 1
ATOM 1826 C CA . LEU A 1 233 ? -5.906 -0.457 -12.938 1.00 97.81 233 LEU A CA 1
ATOM 1827 C C . LEU A 1 233 ? -7.057 -0.009 -13.843 1.00 97.81 233 LEU A C 1
ATOM 1829 O O . LEU A 1 233 ? -8.199 0.004 -13.389 1.00 97.81 233 LEU A O 1
ATOM 1833 N N . ASP A 1 234 ? -6.777 0.302 -15.111 1.00 96.81 234 ASP A N 1
ATOM 1834 C CA . ASP A 1 234 ? -7.824 0.625 -16.086 1.00 96.81 234 ASP A CA 1
ATOM 1835 C C . ASP A 1 234 ? -8.784 -0.559 -16.259 1.00 96.81 234 ASP A C 1
ATOM 1837 O O . ASP A 1 234 ? -9.997 -0.401 -16.134 1.00 96.81 234 ASP A O 1
ATOM 1841 N N . ILE A 1 235 ? -8.247 -1.773 -16.438 1.00 96.00 235 ILE A N 1
ATOM 1842 C CA . ILE A 1 235 ? -9.052 -3.001 -16.543 1.00 96.00 235 ILE A CA 1
ATOM 1843 C C . ILE A 1 235 ? -9.877 -3.239 -15.267 1.00 96.00 235 ILE A C 1
ATOM 1845 O O . ILE A 1 235 ? -11.044 -3.618 -15.354 1.00 96.00 235 ILE A O 1
ATOM 1849 N N . SER A 1 236 ? -9.299 -2.998 -14.086 1.00 93.25 236 SER A N 1
ATOM 1850 C CA . SER A 1 236 ? -10.000 -3.121 -12.800 1.00 93.25 236 SER A CA 1
ATOM 1851 C C . SER A 1 236 ? -11.230 -2.212 -12.719 1.00 93.25 236 SER A C 1
ATOM 1853 O O . SER A 1 236 ? -12.292 -2.666 -12.292 1.00 93.25 236 SER A O 1
ATOM 1855 N N . LEU A 1 237 ? -11.126 -0.957 -13.177 1.00 93.69 237 LEU A N 1
ATOM 1856 C CA . LEU A 1 237 ? -12.280 -0.057 -13.243 1.00 93.69 237 LEU A CA 1
ATOM 1857 C C . LEU A 1 237 ? -13.349 -0.597 -14.206 1.00 93.69 237 LEU A C 1
ATOM 1859 O O . LEU A 1 237 ? -14.517 -0.663 -13.832 1.00 93.69 237 LEU A O 1
ATOM 1863 N N . TYR A 1 238 ? -12.967 -1.018 -15.418 1.00 90.94 238 TYR A N 1
ATOM 1864 C CA . TYR A 1 238 ? -13.927 -1.536 -16.403 1.00 90.94 238 TYR A CA 1
ATOM 1865 C C . TYR A 1 238 ? -14.705 -2.752 -15.896 1.00 90.94 238 TYR A C 1
ATOM 1867 O O . TYR A 1 238 ? -15.916 -2.822 -16.102 1.00 90.94 238 TYR A O 1
ATOM 1875 N N . ARG A 1 239 ? -14.036 -3.684 -15.200 1.00 90.50 239 ARG A N 1
ATOM 1876 C CA . ARG A 1 239 ? -14.699 -4.851 -14.594 1.00 90.50 239 ARG A CA 1
ATOM 1877 C C . ARG A 1 239 ? -15.795 -4.431 -13.615 1.00 90.50 239 ARG A C 1
ATOM 1879 O O . ARG A 1 239 ? -16.885 -4.973 -13.675 1.00 90.50 239 ARG A O 1
ATOM 1886 N N . ARG A 1 240 ? -15.533 -3.411 -12.795 1.00 86.00 240 ARG A N 1
ATOM 1887 C CA . ARG A 1 240 ? -16.472 -2.905 -11.779 1.00 86.00 240 ARG A CA 1
ATOM 1888 C C . ARG A 1 240 ? -17.645 -2.120 -12.350 1.00 86.00 240 ARG A C 1
ATOM 1890 O O . ARG A 1 240 ? -18.694 -2.082 -11.732 1.00 86.00 240 ARG A O 1
ATOM 1897 N N . LEU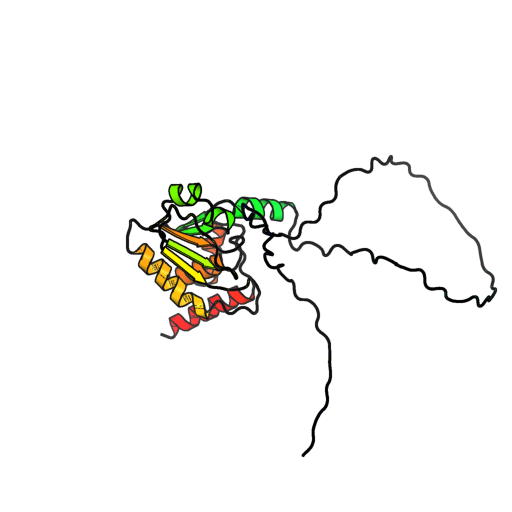 A 1 241 ? -17.463 -1.463 -13.494 1.00 85.88 241 LEU A N 1
ATOM 1898 C CA . LEU A 1 241 ? -18.554 -0.767 -14.185 1.00 85.88 241 LEU A CA 1
ATOM 1899 C C . LEU A 1 241 ? -19.470 -1.727 -14.962 1.00 85.88 241 LEU A C 1
ATOM 1901 O O . LEU A 1 241 ? -20.520 -1.303 -15.434 1.00 85.88 241 LEU A O 1
ATOM 1905 N N . SER A 1 242 ? -19.048 -2.982 -15.138 1.00 80.25 242 SER A N 1
ATOM 1906 C CA . SER A 1 242 ? -19.770 -4.005 -15.907 1.00 80.25 242 SER A CA 1
ATOM 1907 C C . SER A 1 242 ? -20.553 -4.991 -15.028 1.00 80.25 242 SER A C 1
ATOM 1909 O O . SER A 1 242 ? -21.201 -5.886 -15.570 1.00 80.25 242 SER A O 1
ATOM 1911 N N . GLU A 1 243 ? -20.463 -4.853 -13.703 1.00 67.69 243 GLU A N 1
ATOM 1912 C CA . GLU A 1 243 ? -21.158 -5.650 -12.677 1.00 67.69 243 GLU A CA 1
ATOM 1913 C C . GLU A 1 243 ? -22.340 -4.861 -12.097 1.00 67.69 243 GLU A C 1
ATOM 1915 O O . GLU A 1 243 ? -23.402 -5.486 -11.877 1.00 67.69 243 GLU A O 1
#

Solvent-accessible surface area (backbone atoms only — not comparable to full-atom values): 15401 Å² total; per-residue (Å²): 136,87,84,88,82,90,79,88,87,86,86,89,82,84,87,72,79,74,75,82,75,88,72,94,61,90,77,80,73,83,70,80,70,69,91,72,85,89,81,83,85,85,81,90,78,85,90,81,86,86,82,89,85,86,88,86,86,89,87,89,83,90,77,96,74,80,91,75,79,77,82,78,80,77,72,78,79,75,74,74,80,66,96,56,58,74,70,53,51,52,51,46,56,55,51,15,56,41,72,28,68,70,49,95,55,34,32,42,19,3,41,61,33,70,50,33,57,66,59,36,58,74,68,48,53,35,34,38,41,39,35,31,67,62,87,79,77,60,59,78,86,54,77,78,56,43,75,47,78,44,71,44,64,96,52,57,84,51,80,58,56,87,47,39,63,64,50,29,51,52,53,51,63,48,52,71,43,87,86,39,17,40,36,34,20,14,70,55,34,24,28,59,22,50,47,50,54,28,46,33,36,30,74,76,66,76,35,51,60,65,56,23,46,54,55,49,27,76,54,36,79,69,48,55,52,46,72,37,56,52,55,36,41,50,52,53,52,54,58,64,77,74,110

InterPro domains:
  IPR000340 Dual specificity phosphatase, catalytic domain [PF00782] (106-233)
  IPR000387 Tyrosine-specific protein phosphatases domain [PS50056] (161-220)
  IPR016130 Protein-tyrosine pho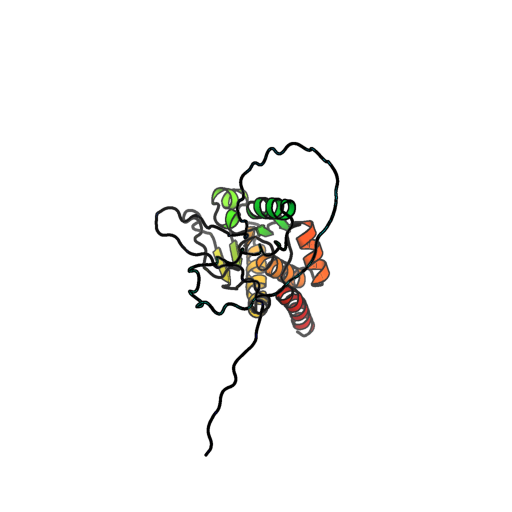sphatase, active site [PS00383] (184-194)
  IPR020422 Dual specificity protein phosphatase domain [PS50054] (98-242)
  IPR020422 Dual specificity protein phosphatase domain [SM00195] (98-240)
  IPR029021 Protein-tyrosine phosphatase-like [G3DSA:3.90.190.10] (77-236)
  IPR029021 Protein-tyrosine phosphatase-like [SSF52799] (99-233)